Protein AF-A0AAJ7U003-F1 (afdb_monomer_lite)

pLDDT: mean 78.08, std 25.59, range [23.16, 98.44]

Secondary structure (DSSP, 8-state):
-EEGGGTEE----TT--HHHHHHHHHHHHHHHHHHHHHHHHHHHHH-HHHHSSPGGG-SSBTTB-TTHHHHHHHHHHHHHHHHHTS-STT----BGGGTB-----HHHHHHHHHHHHHHHHHHHHHHHHHHHHHHHHTTT----HHHHHHHHHHHHHS----S----HHHHHHHHHHHHHHHHHHTTT-S--HHHHHHHHHHHHHHHS--------TT----------------------TTSSHHHHHHHHTT-PPPP----

Structure (mmCIF, N/CA/C/O backbone):
data_AF-A0AAJ7U003-F1
#
_entry.id   AF-A0AAJ7U003-F1
#
loop_
_atom_site.group_PDB
_atom_site.id
_atom_site.type_symbol
_atom_site.label_atom_id
_atom_site.label_alt_id
_atom_site.label_comp_id
_atom_site.label_asym_id
_atom_site.label_entity_id
_atom_site.label_seq_id
_atom_site.pdbx_PDB_ins_code
_atom_site.Cartn_x
_atom_site.Cartn_y
_atom_site.Cartn_z
_atom_site.occupancy
_atom_site.B_iso_or_equiv
_atom_site.auth_seq_id
_atom_site.auth_comp_id
_atom_site.auth_asym_id
_atom_site.auth_atom_id
_atom_site.pdbx_PDB_model_num
ATOM 1 N N . MET A 1 1 ? -29.142 4.476 26.523 1.00 93.69 1 MET A N 1
ATOM 2 C CA . MET A 1 1 ? -29.934 3.537 25.697 1.00 93.69 1 MET A CA 1
ATOM 3 C C . MET A 1 1 ? -31.398 3.685 26.062 1.00 93.69 1 MET A C 1
ATOM 5 O O . MET A 1 1 ? -31.692 3.842 27.241 1.00 93.69 1 MET A O 1
ATOM 9 N N . VAL A 1 2 ? -32.294 3.674 25.077 1.00 95.75 2 VAL A N 1
ATOM 10 C CA . VAL A 1 2 ? -33.744 3.816 25.289 1.00 95.75 2 VAL A CA 1
ATOM 11 C C . VAL A 1 2 ? -34.404 2.475 24.976 1.00 95.75 2 VAL A C 1
ATOM 13 O O . VAL A 1 2 ? -34.274 1.986 23.857 1.00 95.75 2 VAL A O 1
ATOM 16 N N . PHE A 1 3 ? -35.086 1.881 25.955 1.00 96.38 3 PHE A N 1
ATOM 17 C CA . PHE A 1 3 ? -35.810 0.616 25.816 1.00 96.38 3 PHE A CA 1
ATOM 18 C C . PHE A 1 3 ? -37.309 0.903 25.762 1.00 96.38 3 PHE A C 1
ATOM 20 O O . PHE A 1 3 ? -37.996 0.881 26.782 1.00 96.38 3 PHE A O 1
ATOM 27 N N . TYR A 1 4 ? -37.799 1.198 24.554 1.00 96.06 4 TYR A N 1
ATOM 28 C CA . TYR A 1 4 ? -39.172 1.652 24.307 1.00 96.06 4 TYR A CA 1
ATOM 29 C C . TYR A 1 4 ? -40.236 0.709 24.885 1.00 96.06 4 TYR A C 1
ATOM 31 O O . TYR A 1 4 ? -41.107 1.162 25.620 1.00 96.06 4 TYR A O 1
ATOM 39 N N . GLU A 1 5 ? -40.121 -0.597 24.630 1.00 96.25 5 GLU A N 1
ATOM 40 C CA . GLU A 1 5 ? -41.083 -1.608 25.106 1.00 96.25 5 GLU A CA 1
ATOM 41 C C . GLU A 1 5 ? -41.188 -1.673 26.635 1.00 96.25 5 GLU A C 1
ATOM 43 O O . GLU A 1 5 ? -42.219 -2.063 27.175 1.00 96.25 5 GLU A O 1
ATOM 48 N N . ARG A 1 6 ? -40.123 -1.274 27.338 1.00 95.62 6 ARG A N 1
ATOM 49 C CA . ARG A 1 6 ? -40.053 -1.260 28.803 1.00 95.62 6 ARG A CA 1
ATOM 50 C C . ARG A 1 6 ? -40.357 0.114 29.400 1.00 95.62 6 ARG A C 1
ATOM 52 O O . ARG A 1 6 ? -40.486 0.221 30.611 1.00 95.62 6 ARG A O 1
ATOM 59 N N . GLY A 1 7 ? -40.446 1.165 28.581 1.00 96.19 7 GLY A N 1
ATOM 60 C CA . GLY A 1 7 ? -40.585 2.543 29.058 1.00 96.19 7 GLY A CA 1
ATOM 61 C C . GLY A 1 7 ? -39.382 3.041 29.873 1.00 96.19 7 GLY A C 1
ATOM 62 O O . GLY A 1 7 ? -39.537 3.925 30.710 1.00 96.19 7 GLY A O 1
ATOM 63 N N . GLU A 1 8 ? -38.188 2.479 29.657 1.00 97.00 8 GLU A N 1
ATOM 64 C CA . GLU A 1 8 ? -36.997 2.737 30.477 1.00 97.00 8 GLU A CA 1
ATOM 65 C C . GLU A 1 8 ? -35.847 3.361 29.669 1.00 97.00 8 GLU A C 1
ATOM 67 O O . GLU A 1 8 ? -35.643 3.070 28.485 1.00 97.00 8 GLU A O 1
ATOM 72 N N . THR A 1 9 ? -35.017 4.163 30.341 1.00 96.25 9 THR A N 1
ATOM 73 C CA . THR A 1 9 ? -33.729 4.638 29.818 1.00 96.25 9 THR A CA 1
ATOM 74 C C . THR A 1 9 ? -32.586 4.143 30.694 1.00 96.25 9 THR A C 1
ATOM 76 O O . THR A 1 9 ? -32.570 4.409 31.893 1.00 96.25 9 THR A O 1
ATOM 79 N N . ILE A 1 10 ? -31.605 3.468 30.094 1.00 96.31 10 ILE A N 1
ATOM 80 C CA . ILE A 1 10 ? -30.440 2.915 30.798 1.00 96.31 10 ILE A CA 1
ATOM 81 C C . ILE A 1 10 ? -29.171 3.629 30.328 1.00 96.31 10 ILE A C 1
ATOM 83 O O . ILE A 1 10 ? -28.894 3.684 29.123 1.00 96.31 10 ILE A O 1
ATOM 87 N N . SER A 1 11 ? -28.390 4.159 31.272 1.00 95.19 11 SER A N 1
ATOM 88 C CA . SER A 1 11 ? -27.034 4.652 31.006 1.00 95.19 11 SER A CA 1
ATOM 89 C C . SER A 1 11 ? -26.087 3.467 30.802 1.00 95.19 11 SER A C 1
ATOM 91 O O . SER A 1 11 ? -26.108 2.521 31.584 1.00 95.19 11 SER A O 1
ATOM 93 N N . GLY A 1 12 ? -25.286 3.482 29.739 1.00 94.31 12 GLY A N 1
ATOM 94 C CA . GLY A 1 12 ? -24.377 2.385 29.398 1.00 94.31 12 GLY A CA 1
ATOM 95 C C . GLY A 1 12 ? -23.177 2.871 28.594 1.00 94.31 12 GLY A C 1
ATOM 96 O O . GLY A 1 12 ? -23.151 4.021 28.170 1.00 94.31 12 GLY A O 1
ATOM 97 N N . GLY A 1 13 ? -22.203 1.986 28.371 1.00 93.06 13 GLY A N 1
ATOM 98 C CA . GLY A 1 13 ? -20.889 2.313 27.799 1.00 93.06 13 GLY A CA 1
ATOM 99 C C . GLY A 1 13 ? -20.683 1.941 26.327 1.00 93.06 13 GLY A C 1
ATOM 100 O O . GLY A 1 13 ? -19.544 1.843 25.885 1.00 93.06 13 GLY A O 1
ATOM 101 N N . ASN A 1 14 ? -21.746 1.713 25.544 1.00 92.69 14 ASN A N 1
ATOM 102 C CA . ASN A 1 14 ? -21.629 1.233 24.150 1.00 92.69 14 ASN A CA 1
ATOM 103 C C . ASN A 1 14 ? -20.905 2.210 23.201 1.00 92.69 14 ASN A C 1
ATOM 105 O O . ASN A 1 14 ? -20.596 1.853 22.069 1.00 92.69 14 ASN A O 1
ATOM 109 N N . PHE A 1 15 ? -20.644 3.442 23.642 1.00 92.00 15 PHE A N 1
ATOM 110 C CA . PHE A 1 15 ? -19.816 4.407 22.919 1.00 92.00 15 PHE A CA 1
ATOM 111 C C . PHE A 1 15 ? -18.314 4.067 22.962 1.00 92.00 15 PHE A C 1
ATOM 113 O O . PHE A 1 15 ? -17.543 4.651 22.195 1.00 92.00 15 PHE A O 1
ATOM 120 N N . GLN A 1 16 ? -17.886 3.135 23.825 1.00 92.06 16 GLN A N 1
ATOM 121 C CA . GLN A 1 16 ? -16.496 2.699 23.910 1.00 92.06 16 GLN A CA 1
ATOM 122 C C . GLN A 1 16 ? -16.091 1.949 22.636 1.00 92.06 16 GLN A C 1
ATOM 124 O O . GLN A 1 16 ? -16.661 0.920 22.276 1.00 92.06 16 GLN A O 1
ATOM 129 N N . ARG A 1 17 ? -15.058 2.453 21.957 1.00 92.62 17 ARG A N 1
ATOM 130 C CA . ARG A 1 17 ? -14.580 1.948 20.657 1.00 92.62 17 ARG A CA 1
ATOM 131 C C . ARG A 1 17 ? -13.311 1.101 20.765 1.00 92.62 17 ARG A C 1
ATOM 133 O O . ARG A 1 17 ? -12.498 1.078 19.848 1.00 92.62 17 ARG A O 1
ATOM 140 N N . GLU A 1 18 ? -13.181 0.360 21.860 1.00 95.06 18 GLU A N 1
ATOM 141 C CA . GLU A 1 18 ? -12.007 -0.469 22.156 1.00 95.06 18 GLU A CA 1
ATOM 142 C C . GLU A 1 18 ? -11.755 -1.548 21.095 1.00 95.06 18 GLU A C 1
ATOM 144 O O . GLU A 1 18 ? -10.643 -1.685 20.588 1.00 95.06 18 GLU A O 1
ATOM 149 N N . TYR A 1 19 ? -12.801 -2.292 20.714 1.00 95.50 19 TYR A N 1
ATOM 150 C CA . TYR A 1 19 ? -12.674 -3.353 19.713 1.00 95.50 19 TYR A CA 1
ATOM 151 C C . TYR A 1 19 ? -12.295 -2.804 18.330 1.00 95.50 19 TYR A C 1
ATOM 153 O O . TYR A 1 19 ? -11.302 -3.279 17.777 1.00 95.50 19 TYR A O 1
ATOM 161 N N . PRO A 1 20 ? -12.992 -1.783 17.776 1.00 95.12 20 PRO A N 1
ATOM 162 C CA . PRO A 1 20 ? -12.554 -1.153 16.534 1.00 95.12 20 PRO A CA 1
ATOM 163 C C . PRO A 1 20 ? -11.118 -0.628 16.592 1.00 95.12 20 PRO A C 1
ATOM 165 O O . PRO A 1 20 ? -10.378 -0.828 15.636 1.00 95.12 20 PRO A O 1
ATOM 168 N N . ALA A 1 21 ? -10.709 0.007 17.699 1.00 97.00 21 ALA A N 1
ATOM 169 C CA . ALA A 1 21 ? -9.362 0.557 17.841 1.00 97.00 21 ALA A CA 1
ATOM 170 C C . ALA A 1 21 ? -8.287 -0.522 17.665 1.00 97.00 21 ALA A C 1
ATOM 172 O O . ALA A 1 21 ? -7.398 -0.380 16.827 1.00 97.00 21 ALA A O 1
ATOM 173 N N . LYS A 1 22 ? -8.427 -1.641 18.385 1.00 97.44 22 LYS A N 1
ATOM 174 C CA . LYS A 1 22 ? -7.488 -2.768 18.308 1.00 97.44 22 LYS A CA 1
ATOM 175 C C . LYS A 1 22 ? -7.459 -3.388 16.918 1.00 97.44 22 LYS A C 1
ATOM 177 O O . LYS A 1 22 ? -6.383 -3.622 16.379 1.00 97.44 22 LYS A O 1
ATOM 182 N N . VAL A 1 23 ? -8.626 -3.625 16.317 1.00 97.69 23 VAL A N 1
ATOM 183 C CA . VAL A 1 23 ? -8.713 -4.201 14.964 1.00 97.69 23 VAL A CA 1
ATOM 184 C C . VAL A 1 23 ? -8.038 -3.296 13.931 1.00 97.69 23 VAL A C 1
ATOM 186 O O . VAL A 1 23 ? -7.341 -3.798 13.056 1.00 97.69 23 VAL A O 1
ATOM 189 N N . LEU A 1 24 ? -8.198 -1.976 14.039 1.00 97.50 24 LEU A N 1
ATOM 190 C CA . LEU A 1 24 ? -7.578 -1.017 13.122 1.00 97.50 24 LEU A CA 1
ATOM 191 C C . LEU A 1 24 ? -6.059 -0.929 13.298 1.00 97.50 24 LEU A C 1
ATOM 193 O O . LEU A 1 24 ? -5.346 -0.830 12.302 1.00 97.50 24 LEU A O 1
ATOM 197 N N . ASP A 1 25 ? -5.553 -1.020 14.529 1.00 97.94 25 ASP A N 1
ATOM 198 C CA . ASP A 1 25 ? -4.109 -1.107 14.767 1.00 97.94 25 ASP A CA 1
ATOM 199 C C . ASP A 1 25 ? -3.526 -2.415 14.194 1.00 97.94 25 ASP A C 1
ATOM 201 O O . ASP A 1 25 ? -2.511 -2.380 13.499 1.00 97.94 25 ASP A O 1
ATOM 205 N N . TYR A 1 26 ? -4.204 -3.557 14.373 1.00 97.56 26 TYR A N 1
ATOM 206 C CA . TYR A 1 26 ? -3.807 -4.820 13.731 1.00 97.56 26 TYR A CA 1
ATOM 207 C C . TYR A 1 26 ? -3.873 -4.759 12.201 1.00 97.56 26 TYR A C 1
ATOM 209 O O . TYR A 1 26 ? -2.996 -5.301 11.530 1.00 97.56 26 TYR A O 1
ATOM 217 N N . LEU A 1 27 ? -4.885 -4.090 11.640 1.00 96.06 27 LEU A N 1
ATOM 218 C CA . LEU A 1 27 ? -4.999 -3.881 10.199 1.00 96.06 27 LEU A CA 1
ATOM 219 C C . LEU A 1 27 ? -3.811 -3.073 9.667 1.00 96.06 27 LEU A C 1
ATOM 221 O O . LEU A 1 27 ? -3.229 -3.461 8.660 1.00 96.06 27 LEU A O 1
ATOM 225 N N . ALA A 1 28 ? -3.432 -1.986 10.345 1.00 97.56 28 ALA A N 1
ATOM 226 C CA . ALA A 1 28 ? -2.280 -1.174 9.957 1.00 97.56 28 ALA A CA 1
ATOM 227 C C . ALA A 1 28 ? -0.989 -2.010 9.933 1.00 97.56 28 ALA A C 1
ATOM 229 O O . ALA A 1 28 ? -0.266 -1.981 8.939 1.00 97.56 28 ALA A O 1
ATOM 230 N N . ILE A 1 29 ? -0.757 -2.813 10.979 1.00 97.62 29 ILE A N 1
ATOM 231 C CA . ILE A 1 29 ? 0.392 -3.728 11.067 1.00 97.62 29 ILE A CA 1
ATOM 232 C C . ILE A 1 29 ? 0.377 -4.739 9.913 1.00 97.62 29 ILE A C 1
ATOM 234 O O . ILE A 1 29 ? 1.379 -4.905 9.226 1.00 97.62 29 ILE A O 1
ATOM 238 N N . GLY A 1 30 ? -0.760 -5.398 9.667 1.00 96.50 30 GLY A N 1
ATOM 239 C CA . GLY A 1 30 ? -0.860 -6.428 8.632 1.00 96.50 30 GLY A CA 1
ATOM 240 C C . GLY A 1 30 ? -0.721 -5.883 7.209 1.00 96.50 30 GLY A C 1
ATOM 241 O O . GLY A 1 30 ? -0.067 -6.496 6.370 1.00 96.50 30 GLY A O 1
ATOM 242 N N . VAL A 1 31 ? -1.314 -4.722 6.922 1.00 94.62 31 VAL A N 1
ATOM 243 C CA . VAL A 1 31 ? -1.270 -4.109 5.585 1.00 94.62 31 VAL A CA 1
ATOM 244 C C . VAL A 1 31 ? 0.107 -3.509 5.291 1.00 94.62 31 VAL A C 1
ATOM 246 O O . VAL A 1 31 ? 0.554 -3.568 4.146 1.00 94.62 31 VAL A O 1
ATOM 249 N N . HIS A 1 32 ? 0.812 -2.987 6.301 1.00 97.38 32 HIS A N 1
ATOM 250 C CA . HIS A 1 32 ? 2.175 -2.471 6.148 1.00 97.38 32 HIS A CA 1
ATOM 251 C C . HIS A 1 32 ? 3.133 -3.489 5.513 1.00 97.38 32 HIS A C 1
ATOM 253 O O . HIS A 1 32 ? 3.927 -3.111 4.647 1.00 97.38 32 HIS A O 1
ATOM 259 N N . GLU A 1 33 ? 3.016 -4.768 5.875 1.00 97.19 33 GLU A N 1
ATOM 260 C CA . GLU A 1 33 ? 3.870 -5.837 5.346 1.00 97.19 33 GLU A CA 1
ATOM 261 C C . GLU A 1 33 ? 3.776 -5.970 3.820 1.00 97.19 33 GLU A C 1
ATOM 263 O O . GLU A 1 33 ? 4.774 -6.281 3.170 1.00 97.19 33 GLU A O 1
ATOM 268 N N . LEU A 1 34 ? 2.619 -5.654 3.220 1.00 95.62 34 LEU A N 1
ATOM 269 C CA . LEU A 1 34 ? 2.456 -5.645 1.762 1.00 95.62 34 LEU A CA 1
ATOM 270 C C . LEU A 1 34 ? 3.357 -4.600 1.101 1.00 95.62 34 LEU A C 1
ATOM 272 O O . LEU A 1 34 ? 3.993 -4.886 0.087 1.00 95.62 34 LEU A O 1
ATOM 276 N N . ALA A 1 35 ? 3.445 -3.404 1.688 1.00 96.50 35 ALA A N 1
ATOM 277 C CA . ALA A 1 35 ? 4.340 -2.361 1.201 1.00 96.50 35 ALA A CA 1
ATOM 278 C C . ALA A 1 35 ? 5.807 -2.710 1.470 1.00 96.50 35 ALA A C 1
ATOM 280 O O . ALA A 1 35 ? 6.653 -2.471 0.613 1.00 96.50 35 ALA A O 1
ATOM 281 N N . ALA A 1 36 ? 6.112 -3.311 2.625 1.00 96.19 36 ALA A N 1
ATOM 282 C CA . ALA A 1 36 ? 7.471 -3.721 2.963 1.00 96.19 36 ALA A CA 1
ATOM 283 C C . ALA A 1 36 ? 8.024 -4.742 1.955 1.00 96.19 36 ALA A C 1
ATOM 285 O O . ALA A 1 36 ? 9.118 -4.550 1.424 1.00 96.19 36 ALA A O 1
ATOM 286 N N . ILE A 1 37 ? 7.259 -5.790 1.626 1.00 97.31 37 ILE A N 1
ATOM 287 C CA . ILE A 1 37 ? 7.697 -6.778 0.631 1.00 97.31 37 ILE A CA 1
ATOM 288 C C . ILE A 1 37 ? 7.697 -6.212 -0.796 1.00 97.31 37 ILE A C 1
ATOM 290 O O . ILE A 1 37 ? 8.592 -6.531 -1.578 1.00 97.31 37 ILE A O 1
ATOM 294 N N . SER A 1 38 ? 6.729 -5.355 -1.133 1.00 97.00 38 SER A N 1
ATOM 295 C CA . SER A 1 38 ? 6.659 -4.668 -2.429 1.00 97.00 38 SER A CA 1
ATOM 296 C C . SER A 1 38 ? 7.903 -3.822 -2.680 1.00 97.00 38 SER A C 1
ATOM 298 O O . SER A 1 38 ? 8.554 -3.948 -3.716 1.00 97.00 38 SER A O 1
ATOM 300 N N . GLU A 1 39 ? 8.323 -3.047 -1.686 1.00 98.06 39 GLU A N 1
ATOM 301 C CA . GLU A 1 39 ? 9.512 -2.212 -1.793 1.00 98.06 39 GLU A CA 1
ATOM 302 C C . GLU A 1 39 ? 10.799 -3.035 -1.937 1.00 98.06 39 GLU A C 1
ATOM 304 O O . GLU A 1 39 ? 11.667 -2.665 -2.728 1.00 98.06 39 GLU A O 1
ATOM 309 N N . ARG A 1 40 ? 10.902 -4.203 -1.289 1.00 97.94 40 ARG A N 1
ATOM 310 C CA . ARG A 1 40 ? 12.018 -5.134 -1.531 1.00 97.94 40 ARG A CA 1
ATOM 311 C C . ARG A 1 40 ? 12.037 -5.672 -2.966 1.00 97.94 40 ARG A C 1
ATOM 313 O O . ARG A 1 40 ? 13.116 -5.876 -3.517 1.00 97.94 40 ARG A O 1
ATOM 320 N N . ARG A 1 41 ? 10.877 -5.874 -3.603 1.00 97.88 41 ARG A N 1
ATOM 321 C CA . ARG A 1 41 ? 10.810 -6.259 -5.026 1.00 97.88 41 ARG A CA 1
ATOM 322 C C . ARG A 1 41 ? 11.206 -5.107 -5.951 1.00 97.88 41 ARG A C 1
ATOM 324 O O . ARG A 1 41 ? 11.905 -5.353 -6.931 1.00 97.88 41 ARG A O 1
ATOM 331 N N . ILE A 1 42 ? 10.847 -3.866 -5.610 1.00 97.50 42 ILE A N 1
ATOM 332 C CA . ILE A 1 42 ? 11.325 -2.668 -6.324 1.00 97.50 42 ILE A CA 1
ATOM 333 C C . ILE A 1 42 ? 12.853 -2.575 -6.245 1.00 97.50 42 ILE A C 1
ATOM 335 O O . ILE A 1 42 ? 13.501 -2.398 -7.275 1.00 97.50 42 ILE A O 1
ATOM 339 N N . GLU A 1 43 ? 13.435 -2.737 -5.051 1.00 96.88 43 GLU A N 1
ATOM 340 C CA . GLU A 1 43 ? 14.894 -2.733 -4.867 1.00 96.88 43 GLU A CA 1
ATOM 341 C C . GLU A 1 43 ? 15.557 -3.792 -5.746 1.00 96.88 43 GLU A C 1
ATOM 343 O O . GLU A 1 43 ? 16.474 -3.469 -6.502 1.00 96.88 43 GLU A O 1
ATOM 348 N N . ARG A 1 44 ? 15.027 -5.021 -5.724 1.00 95.94 44 ARG A N 1
ATOM 349 C CA . ARG A 1 44 ? 15.552 -6.116 -6.536 1.00 95.94 44 ARG A CA 1
ATOM 350 C C . ARG A 1 44 ? 15.547 -5.775 -8.023 1.00 95.94 44 ARG A C 1
ATOM 352 O O . ARG A 1 44 ? 16.535 -6.060 -8.683 1.00 95.94 44 ARG A O 1
ATOM 359 N N . LEU A 1 45 ? 14.473 -5.172 -8.543 1.00 95.62 45 LEU A N 1
ATOM 360 C CA . LEU A 1 45 ? 14.368 -4.770 -9.952 1.00 95.62 45 LEU A CA 1
ATOM 361 C C . LEU A 1 45 ? 15.365 -3.661 -10.317 1.00 95.62 45 LEU A C 1
ATOM 363 O O . LEU A 1 45 ? 16.021 -3.736 -11.355 1.00 95.62 45 LEU A O 1
ATOM 367 N N . CYS A 1 46 ? 15.494 -2.646 -9.462 1.00 94.50 46 CYS A N 1
ATOM 368 C CA . CYS A 1 46 ? 16.371 -1.497 -9.690 1.00 94.50 46 CYS A CA 1
ATOM 369 C C . CYS A 1 46 ? 17.865 -1.826 -9.544 1.00 94.50 46 CYS A C 1
ATOM 371 O O . CYS A 1 46 ? 18.699 -1.104 -10.097 1.00 94.50 46 CYS A O 1
ATOM 373 N N . ASN A 1 47 ? 18.206 -2.875 -8.793 1.00 94.06 47 ASN A N 1
ATOM 374 C CA . ASN A 1 47 ? 19.580 -3.249 -8.488 1.00 94.06 47 ASN A CA 1
ATOM 375 C C . ASN A 1 47 ? 20.158 -4.196 -9.559 1.00 94.06 47 ASN A C 1
ATOM 377 O O . ASN A 1 47 ? 19.794 -5.375 -9.586 1.00 94.06 47 ASN A O 1
ATOM 381 N N . PRO A 1 48 ? 21.121 -3.744 -10.387 1.00 93.06 48 PRO A N 1
ATOM 382 C CA . PRO A 1 48 ? 21.668 -4.555 -11.478 1.00 93.06 48 PRO A CA 1
ATOM 383 C C . PRO A 1 48 ? 22.393 -5.815 -10.982 1.00 93.06 48 PRO A C 1
ATOM 385 O O . PRO A 1 48 ? 22.477 -6.799 -11.710 1.00 93.06 48 PRO A O 1
ATOM 388 N N . SER A 1 49 ? 22.878 -5.818 -9.733 1.00 93.44 49 SER A N 1
ATOM 389 C CA . SER A 1 49 ? 23.516 -6.994 -9.123 1.00 93.44 49 SER A CA 1
ATOM 390 C C . SER A 1 49 ? 22.522 -8.118 -8.808 1.00 93.44 49 SER A C 1
ATOM 392 O O . SER A 1 49 ? 22.947 -9.235 -8.528 1.00 93.44 49 SER A O 1
ATOM 394 N N . LEU A 1 50 ? 21.215 -7.824 -8.797 1.00 92.44 50 LEU A N 1
ATOM 395 C CA . LEU A 1 50 ? 20.153 -8.762 -8.421 1.00 92.44 50 LEU A CA 1
ATOM 396 C C . LEU A 1 50 ? 19.154 -9.047 -9.552 1.00 92.44 50 LEU A C 1
ATOM 398 O O . LEU A 1 50 ? 18.545 -10.120 -9.545 1.00 92.44 50 LEU A O 1
ATOM 402 N N . SER A 1 51 ? 18.938 -8.095 -10.467 1.00 89.56 51 SER A N 1
ATOM 403 C CA . SER A 1 51 ? 17.934 -8.2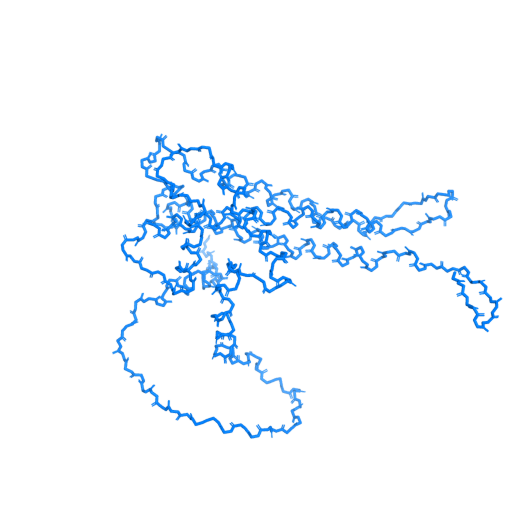07 -11.535 1.00 89.56 51 SER A CA 1
ATOM 404 C C . SER A 1 51 ? 18.470 -8.661 -12.884 1.00 89.56 51 SER A C 1
ATOM 406 O O . SER A 1 51 ? 17.660 -9.061 -13.712 1.00 89.56 51 SER A O 1
ATOM 408 N N . GLU A 1 52 ? 19.780 -8.555 -13.134 1.00 92.00 52 GLU A N 1
ATOM 409 C CA . GLU A 1 52 ? 20.360 -8.675 -14.487 1.00 92.00 52 GLU A CA 1
ATOM 410 C C . GLU A 1 52 ? 19.782 -7.646 -15.491 1.00 92.00 52 GLU A C 1
ATOM 412 O O . GLU A 1 52 ? 19.978 -7.756 -16.701 1.00 92.00 52 GLU A O 1
ATOM 417 N N . LEU A 1 53 ? 19.094 -6.611 -14.992 1.00 94.25 53 LEU A N 1
ATOM 418 C CA . LEU A 1 53 ? 18.528 -5.507 -15.768 1.00 94.25 53 LEU A CA 1
ATOM 419 C C . LEU A 1 53 ? 19.421 -4.258 -15.676 1.00 94.25 53 LEU A C 1
ATOM 421 O O . LEU A 1 53 ? 20.253 -4.147 -14.768 1.00 94.25 53 LEU A O 1
ATOM 425 N N . PRO A 1 54 ? 19.244 -3.271 -16.577 1.00 94.25 54 PRO A N 1
ATOM 426 C CA . PRO A 1 54 ? 19.906 -1.979 -16.445 1.00 94.25 54 PRO A CA 1
ATOM 427 C C . PRO A 1 54 ? 19.611 -1.327 -15.090 1.00 94.25 54 PRO A C 1
ATOM 429 O O . PRO A 1 54 ? 18.479 -1.371 -14.598 1.00 94.25 54 PRO A O 1
ATOM 432 N N . ALA A 1 55 ? 20.625 -0.687 -14.502 1.00 94.62 55 ALA A N 1
ATOM 433 C CA . ALA A 1 55 ? 20.492 -0.010 -13.216 1.00 94.62 55 ALA A CA 1
ATOM 434 C C . ALA A 1 55 ? 19.330 0.996 -13.240 1.00 94.62 55 ALA A C 1
ATOM 436 O O . ALA A 1 55 ? 19.219 1.805 -14.163 1.00 94.62 55 ALA A O 1
ATOM 437 N N . PHE A 1 56 ? 18.463 0.931 -12.226 1.00 96.06 56 PHE A N 1
ATOM 438 C CA . PHE A 1 56 ? 17.266 1.772 -12.103 1.00 96.06 56 PHE A CA 1
ATOM 439 C C . PHE A 1 56 ? 16.307 1.716 -13.304 1.00 96.06 56 PHE A C 1
ATOM 441 O O . PHE A 1 56 ? 15.531 2.651 -13.513 1.00 96.06 56 PHE A O 1
ATOM 448 N N . LEU A 1 57 ? 16.331 0.620 -14.072 1.00 95.31 57 LEU A N 1
ATOM 449 C CA . LEU A 1 57 ? 15.392 0.342 -15.160 1.00 95.31 57 LEU A CA 1
ATOM 450 C C . LEU A 1 57 ? 15.360 1.440 -16.237 1.00 95.31 57 LEU A C 1
ATOM 452 O O . LEU A 1 57 ? 14.293 1.806 -16.736 1.00 95.31 57 LEU A O 1
ATOM 456 N N . VAL A 1 58 ? 16.525 1.972 -16.610 1.00 95.56 58 VAL A N 1
ATOM 457 C CA . VAL A 1 58 ? 16.638 2.984 -17.665 1.00 95.56 58 VAL A CA 1
ATOM 458 C C . VAL A 1 58 ? 17.831 2.725 -18.581 1.00 95.56 58 VAL A C 1
ATOM 460 O O . VAL A 1 58 ? 18.861 2.197 -18.164 1.00 95.56 58 VAL A O 1
ATOM 463 N N . ASN A 1 59 ? 17.684 3.111 -19.849 1.00 92.19 59 ASN A N 1
ATOM 464 C CA . ASN A 1 59 ? 18.792 3.140 -20.799 1.00 92.19 59 ASN A CA 1
ATOM 465 C C . ASN A 1 59 ? 19.698 4.353 -20.541 1.00 92.19 59 ASN A C 1
ATOM 467 O O . ASN A 1 59 ? 19.260 5.365 -19.996 1.00 92.19 59 ASN A O 1
ATOM 471 N N . GLU A 1 60 ? 20.958 4.271 -20.978 1.00 90.44 60 GLU A N 1
ATOM 472 C CA . GLU A 1 60 ? 21.933 5.368 -20.835 1.00 90.44 60 GLU A CA 1
ATOM 473 C C . GLU A 1 60 ? 22.088 5.826 -19.370 1.00 90.44 60 GLU A C 1
ATOM 475 O O . GLU A 1 60 ? 21.991 7.013 -19.033 1.00 90.44 60 GLU A O 1
ATOM 480 N N . GLY A 1 61 ? 22.311 4.852 -18.481 1.00 86.81 61 GLY A N 1
ATOM 481 C CA . GLY A 1 61 ? 22.572 5.102 -17.065 1.00 86.81 61 GLY A CA 1
ATOM 482 C C . GLY A 1 61 ? 23.736 6.080 -16.869 1.00 86.81 61 GLY A C 1
ATOM 483 O O . GLY A 1 61 ? 24.769 5.979 -17.530 1.00 86.81 61 GLY A O 1
ATOM 484 N N . GLY A 1 62 ? 23.546 7.053 -15.977 1.00 86.81 62 GLY A N 1
ATOM 485 C CA . GLY A 1 62 ? 24.482 8.160 -15.744 1.00 86.81 62 GLY A CA 1
ATOM 486 C C . GLY A 1 62 ? 24.080 9.463 -16.441 1.00 86.81 62 GLY A C 1
ATOM 487 O O . GLY A 1 62 ? 24.397 10.534 -15.929 1.00 86.81 62 GLY A O 1
ATOM 488 N N . LEU A 1 63 ? 23.325 9.387 -17.544 1.00 92.00 63 LEU A N 1
ATOM 489 C CA . LEU A 1 63 ? 22.580 10.531 -18.088 1.00 92.00 63 LEU A CA 1
ATOM 490 C C . LEU A 1 63 ? 21.141 10.550 -17.570 1.00 92.00 63 LEU A C 1
ATOM 492 O O . LEU A 1 63 ? 20.614 11.618 -17.267 1.00 92.00 63 LEU A O 1
ATOM 496 N N . ASN A 1 64 ? 20.533 9.368 -17.443 1.00 94.44 64 ASN A N 1
ATOM 497 C CA . ASN A 1 64 ? 19.203 9.187 -16.876 1.00 94.44 64 ASN A CA 1
ATOM 498 C C . ASN A 1 64 ? 19.286 8.509 -15.499 1.00 94.44 64 ASN A C 1
ATOM 500 O O . ASN A 1 64 ? 20.099 7.608 -15.277 1.00 94.44 64 ASN A O 1
ATOM 504 N N . SER A 1 65 ? 18.420 8.949 -14.589 1.00 94.12 65 SER A N 1
ATOM 505 C CA . SER A 1 65 ? 18.251 8.437 -13.226 1.00 94.12 65 SER A CA 1
ATOM 506 C C . SER A 1 65 ? 17.198 7.332 -13.134 1.00 94.12 65 SER A C 1
ATOM 508 O O . SER A 1 65 ? 17.207 6.560 -12.174 1.00 94.12 65 SER A O 1
ATOM 510 N N . GLY A 1 66 ? 16.276 7.250 -14.099 1.00 95.38 66 GLY A N 1
ATOM 511 C CA . GLY A 1 66 ? 15.281 6.182 -14.143 1.00 95.38 66 GLY A CA 1
ATOM 512 C C . GLY A 1 66 ? 14.407 6.139 -12.890 1.00 95.38 66 GLY A C 1
ATOM 513 O O . GLY A 1 66 ? 13.878 7.152 -12.432 1.00 95.38 66 GLY A O 1
ATOM 514 N N . PHE A 1 67 ? 14.285 4.947 -12.311 1.00 96.88 67 PHE A N 1
ATOM 515 C CA . PHE A 1 67 ? 13.474 4.668 -11.126 1.00 96.88 67 PHE A CA 1
ATOM 516 C C . PHE A 1 67 ? 14.185 4.944 -9.793 1.00 96.88 67 PHE A C 1
ATOM 518 O O . PHE A 1 67 ? 13.619 4.657 -8.739 1.00 96.88 67 PHE A O 1
ATOM 525 N N . MET A 1 68 ? 15.388 5.530 -9.797 1.00 96.56 68 MET A N 1
ATOM 526 C CA . MET A 1 68 ? 16.158 5.783 -8.571 1.00 96.56 68 MET A CA 1
ATOM 527 C C . MET A 1 68 ? 15.347 6.565 -7.526 1.00 96.56 68 MET A C 1
ATOM 529 O O . MET A 1 68 ? 15.212 6.133 -6.384 1.00 96.56 68 MET A O 1
ATOM 533 N N . VAL A 1 69 ? 14.749 7.692 -7.923 1.00 96.25 69 VAL A N 1
ATOM 534 C CA . VAL A 1 69 ? 13.973 8.538 -7.000 1.00 96.25 69 VAL A CA 1
ATOM 535 C C . VAL A 1 69 ? 12.636 7.890 -6.635 1.00 96.25 69 VAL A C 1
ATOM 537 O O . VAL A 1 69 ? 12.193 8.019 -5.497 1.00 96.25 69 VAL A O 1
ATOM 540 N N . ALA A 1 70 ? 12.025 7.139 -7.555 1.00 97.00 70 ALA A N 1
ATOM 541 C CA . ALA A 1 70 ? 10.798 6.390 -7.283 1.00 97.00 70 ALA A CA 1
ATOM 542 C C . ALA A 1 70 ? 11.011 5.356 -6.172 1.00 97.00 70 ALA A C 1
ATOM 544 O O . ALA A 1 70 ? 10.192 5.227 -5.263 1.00 97.00 70 ALA A O 1
ATOM 545 N N . HIS A 1 71 ? 12.154 4.664 -6.202 1.00 97.44 71 HIS A N 1
ATOM 546 C CA . HIS A 1 71 ? 12.541 3.741 -5.143 1.00 97.44 71 HIS A CA 1
ATOM 547 C C . HIS A 1 71 ? 12.767 4.468 -3.811 1.00 97.44 71 HIS A C 1
ATOM 549 O O . HIS A 1 71 ? 12.253 4.017 -2.789 1.00 97.44 71 HIS A O 1
ATOM 555 N N . CYS A 1 72 ? 13.428 5.633 -3.809 1.00 97.69 72 CYS A N 1
ATOM 556 C CA . CYS A 1 72 ? 13.553 6.454 -2.598 1.00 97.69 72 CYS A CA 1
ATOM 557 C C . CYS A 1 72 ? 12.186 6.858 -2.020 1.00 97.69 72 CYS A C 1
ATOM 559 O O . CYS A 1 72 ? 11.997 6.808 -0.804 1.00 97.69 72 CYS A O 1
ATOM 561 N N . THR A 1 73 ? 11.223 7.224 -2.872 1.00 97.94 73 THR A N 1
ATOM 562 C CA . THR A 1 73 ? 9.849 7.523 -2.450 1.00 97.94 73 THR A CA 1
ATOM 563 C C . THR A 1 73 ? 9.196 6.302 -1.807 1.00 97.94 73 THR A C 1
ATOM 565 O O . THR A 1 73 ? 8.698 6.408 -0.688 1.00 97.94 73 THR A O 1
ATOM 568 N N . ALA A 1 74 ? 9.260 5.132 -2.450 1.00 98.06 74 ALA A N 1
ATOM 569 C CA . ALA A 1 74 ? 8.712 3.897 -1.892 1.00 98.06 74 ALA A CA 1
ATOM 570 C C . ALA A 1 74 ? 9.341 3.548 -0.529 1.00 98.06 74 ALA A C 1
ATOM 572 O O . ALA A 1 74 ? 8.627 3.265 0.434 1.00 98.06 74 ALA A O 1
ATOM 573 N N . ALA A 1 75 ? 10.668 3.651 -0.410 1.00 98.19 75 ALA A N 1
ATOM 574 C CA . ALA A 1 75 ? 11.393 3.394 0.832 1.00 98.19 75 ALA A CA 1
ATOM 575 C C . ALA A 1 75 ? 11.006 4.377 1.952 1.00 98.19 75 ALA A C 1
ATOM 577 O O . ALA A 1 75 ? 10.841 3.967 3.104 1.00 98.19 75 ALA A O 1
ATOM 578 N N . SER A 1 76 ? 10.811 5.657 1.620 1.00 98.44 76 SER A N 1
ATOM 579 C CA . SER A 1 76 ? 10.343 6.681 2.562 1.00 98.44 76 SER A CA 1
ATOM 580 C C . SER A 1 76 ? 8.956 6.347 3.118 1.00 98.44 76 SER A C 1
ATOM 582 O O . SER A 1 76 ? 8.772 6.341 4.335 1.00 98.44 76 SER A O 1
ATOM 584 N N . LEU A 1 77 ? 8.001 6.001 2.248 1.00 98.31 77 LEU A N 1
ATOM 585 C CA . LEU A 1 77 ? 6.629 5.641 2.628 1.00 98.31 77 LEU A CA 1
ATOM 586 C C . LEU A 1 77 ? 6.584 4.388 3.516 1.00 98.31 77 LEU A C 1
ATOM 588 O O . LEU A 1 77 ? 5.912 4.363 4.549 1.00 98.31 77 LEU A O 1
ATOM 592 N N . VAL A 1 78 ? 7.351 3.353 3.156 1.00 98.25 78 VAL A N 1
ATOM 593 C CA . VAL A 1 78 ? 7.488 2.139 3.975 1.00 98.25 78 VAL A CA 1
ATOM 594 C C . VAL A 1 78 ? 8.114 2.466 5.328 1.00 98.25 78 VAL A C 1
ATOM 596 O O . VAL A 1 78 ? 7.675 1.939 6.348 1.00 98.25 78 VAL A O 1
ATOM 599 N N . SER A 1 79 ? 9.119 3.342 5.372 1.00 98.31 79 SER A N 1
ATOM 600 C CA . SER A 1 79 ? 9.750 3.738 6.631 1.00 98.31 79 SER A CA 1
ATOM 601 C C . SER A 1 79 ? 8.799 4.521 7.536 1.00 98.31 79 SER A C 1
ATOM 603 O O . SER A 1 79 ? 8.771 4.269 8.739 1.00 98.31 79 SER A O 1
ATOM 605 N N . GLU A 1 80 ? 7.996 5.431 6.985 1.00 98.38 80 GLU A N 1
ATOM 606 C CA . GLU A 1 80 ? 6.988 6.176 7.746 1.00 98.38 80 GLU A CA 1
ATOM 607 C C . GLU A 1 80 ? 5.925 5.241 8.342 1.00 98.38 80 GLU A C 1
ATOM 609 O O . GLU A 1 80 ? 5.550 5.377 9.512 1.00 98.38 80 GLU A O 1
ATOM 614 N N . ASN A 1 81 ? 5.512 4.219 7.585 1.00 98.25 81 ASN A N 1
ATOM 615 C CA . ASN A 1 81 ? 4.562 3.216 8.061 1.00 98.25 81 ASN A CA 1
ATOM 616 C C . ASN A 1 81 ? 5.039 2.487 9.324 1.00 98.25 81 ASN A C 1
ATOM 618 O O . ASN A 1 81 ? 4.208 2.171 10.174 1.00 98.25 81 ASN A O 1
ATOM 622 N N . LYS A 1 82 ? 6.351 2.284 9.511 1.00 97.06 82 LYS A N 1
ATOM 623 C CA . LYS A 1 82 ? 6.896 1.641 10.723 1.00 97.06 82 LYS A CA 1
ATOM 624 C C . LYS A 1 82 ? 6.524 2.408 11.992 1.00 97.06 82 LYS A C 1
ATOM 626 O O . LYS A 1 82 ? 6.175 1.798 12.998 1.00 97.06 82 LYS A O 1
ATOM 631 N N . CYS A 1 83 ? 6.544 3.740 11.935 1.00 97.44 83 CYS A N 1
ATOM 632 C CA . CYS A 1 83 ? 6.107 4.587 13.044 1.00 97.44 83 CYS A CA 1
ATOM 633 C C . CYS A 1 83 ? 4.579 4.558 13.206 1.00 97.44 83 CYS A C 1
ATOM 635 O O . CYS A 1 83 ? 4.076 4.457 14.323 1.00 97.44 83 CYS A O 1
ATOM 637 N N . LEU A 1 84 ? 3.829 4.605 12.099 1.00 97.44 84 LEU A N 1
ATOM 638 C CA . LEU A 1 84 ? 2.358 4.593 12.117 1.00 97.44 84 LEU A CA 1
ATOM 639 C C . LEU A 1 84 ? 1.760 3.270 12.627 1.00 97.44 84 LEU A C 1
ATOM 641 O O . LEU A 1 84 ? 0.646 3.262 13.163 1.00 97.44 84 LEU A O 1
ATOM 645 N N . CYS A 1 85 ? 2.502 2.169 12.500 1.00 97.50 85 CYS A N 1
ATOM 646 C CA . CYS A 1 85 ? 2.123 0.852 13.010 1.00 97.50 85 CYS A CA 1
ATOM 647 C C . CYS A 1 85 ? 2.225 0.729 14.537 1.00 97.50 85 CYS A C 1
ATOM 649 O O . CYS A 1 85 ? 1.745 -0.259 15.088 1.00 97.50 85 CYS A O 1
ATOM 651 N N . HIS A 1 86 ? 2.800 1.710 15.245 1.00 97.56 86 HIS A N 1
ATOM 652 C CA . HIS A 1 86 ? 2.755 1.710 16.705 1.00 97.56 86 HIS A CA 1
ATOM 653 C C . HIS A 1 86 ? 1.294 1.812 17.177 1.00 97.56 86 HIS A C 1
ATOM 655 O O . HIS A 1 86 ? 0.600 2.751 16.766 1.00 97.56 86 HIS A O 1
ATOM 661 N N . PRO A 1 87 ? 0.788 0.869 17.993 1.00 96.88 87 PRO A N 1
ATOM 662 C CA . PRO A 1 87 ? -0.628 0.813 18.325 1.00 96.88 87 PRO A CA 1
ATOM 663 C C . PRO A 1 87 ? -1.032 2.045 19.133 1.00 96.88 87 PRO A C 1
ATOM 665 O O . PRO A 1 87 ? -0.362 2.423 20.086 1.00 96.88 87 PRO A O 1
ATOM 668 N N . SER A 1 88 ? -2.136 2.680 18.751 1.00 95.62 88 SER A N 1
ATOM 669 C CA . SER A 1 88 ? -2.718 3.777 19.537 1.00 95.62 88 SER A CA 1
ATOM 670 C C . SER A 1 88 ? -3.691 3.283 20.595 1.00 95.62 88 SER A C 1
ATOM 672 O O . SER A 1 88 ? -3.894 3.963 21.592 1.00 95.62 88 SER A O 1
ATOM 674 N N . SER A 1 89 ? -4.266 2.093 20.411 1.00 96.38 89 SER A N 1
ATOM 675 C CA . SER A 1 89 ? -5.235 1.496 21.330 1.00 96.38 89 SER A CA 1
ATOM 676 C C . SER A 1 89 ? -4.646 1.081 22.681 1.00 96.38 89 SER A C 1
ATOM 678 O O . SER A 1 89 ? -5.364 0.531 23.507 1.00 96.38 89 SER A O 1
ATOM 680 N N . VAL A 1 90 ? -3.332 1.219 22.877 1.00 96.31 90 VAL A N 1
ATOM 681 C CA . VAL A 1 90 ? -2.656 0.930 24.154 1.00 96.31 90 VAL A CA 1
ATOM 682 C C . VAL A 1 90 ? -2.532 2.169 25.040 1.00 96.31 90 VAL A C 1
ATOM 684 O O . VAL A 1 90 ? -2.103 2.045 26.183 1.00 96.31 90 VAL A O 1
ATOM 687 N N . ASP A 1 91 ? -2.881 3.346 24.515 1.00 94.69 91 ASP A N 1
ATOM 688 C CA . ASP A 1 91 ? -2.845 4.612 25.240 1.00 94.69 91 ASP A CA 1
ATOM 689 C C . ASP A 1 91 ? -4.243 5.014 25.728 1.00 94.69 91 ASP A C 1
ATOM 691 O O . ASP A 1 91 ? -5.249 4.756 25.065 1.00 94.69 91 ASP A O 1
ATOM 695 N N . SER A 1 92 ? -4.292 5.665 26.888 1.00 95.06 92 SER A N 1
ATOM 696 C CA . SER A 1 92 ? -5.506 6.221 27.479 1.00 95.06 92 SER A CA 1
ATOM 697 C C . SER A 1 92 ? -5.152 7.331 28.465 1.00 95.06 92 SER A C 1
ATOM 699 O O . SER A 1 92 ? -4.298 7.159 29.335 1.00 95.06 92 SER A O 1
ATOM 701 N N . LEU A 1 93 ? -5.868 8.454 28.381 1.00 93.81 93 LEU A N 1
ATOM 702 C CA . LEU A 1 93 ? -5.728 9.583 29.297 1.00 93.81 93 LEU A CA 1
ATOM 703 C C . LEU A 1 93 ? -7.089 9.977 29.863 1.00 93.81 93 LEU A C 1
ATOM 705 O O . LEU A 1 93 ? -8.071 10.093 29.132 1.00 93.81 93 LEU A O 1
ATOM 709 N N . SER A 1 94 ? -7.115 10.221 31.172 1.00 93.81 94 SER A N 1
ATOM 710 C CA . SER A 1 94 ? -8.314 10.641 31.890 1.00 93.81 94 SER A CA 1
ATOM 711 C C . SER A 1 94 ? -8.765 12.033 31.445 1.00 93.81 94 SER A C 1
ATOM 713 O O . SER A 1 94 ? -7.998 12.997 31.500 1.00 93.81 94 SER A O 1
ATOM 715 N N . THR A 1 95 ? -10.039 12.163 31.093 1.00 94.62 95 THR A N 1
ATOM 716 C CA . THR A 1 95 ? -10.675 13.427 30.707 1.00 94.62 95 THR A CA 1
ATOM 717 C C . THR A 1 95 ? -11.922 13.701 31.554 1.00 94.62 95 THR A C 1
ATOM 719 O O . THR A 1 95 ? -12.300 12.902 32.415 1.00 94.62 95 THR A O 1
ATOM 722 N N . SER A 1 96 ? -12.523 14.885 31.391 1.00 93.69 96 SER A N 1
ATOM 723 C CA . SER A 1 96 ? -13.759 15.270 32.095 1.00 93.69 96 SER A CA 1
ATOM 724 C C . SER A 1 96 ? -13.667 15.108 33.624 1.00 93.69 96 SER A C 1
ATOM 726 O O . SER A 1 96 ? -14.528 14.495 34.251 1.00 93.69 96 SER A O 1
ATOM 728 N N . ALA A 1 97 ? -12.586 15.624 34.225 1.00 93.62 97 ALA A N 1
ATOM 729 C CA . ALA A 1 97 ? -12.304 15.515 35.663 1.00 93.62 97 ALA A CA 1
ATOM 730 C C . ALA A 1 97 ? -12.334 14.064 36.200 1.00 93.62 97 ALA A C 1
ATOM 732 O O . ALA A 1 97 ? -12.882 13.812 37.269 1.00 93.62 97 ALA A O 1
ATOM 733 N N . ALA A 1 98 ? -11.738 13.128 35.449 1.00 91.56 98 ALA A N 1
ATOM 734 C CA . ALA A 1 98 ? -11.697 11.689 35.740 1.00 91.56 98 ALA A CA 1
ATOM 735 C C . ALA A 1 98 ? -13.046 10.960 35.656 1.00 91.56 98 ALA A C 1
ATOM 737 O O . ALA A 1 98 ? -13.177 9.841 36.141 1.00 91.56 98 ALA A O 1
ATOM 738 N N . THR A 1 99 ? -14.034 11.566 34.991 1.00 91.62 99 THR A N 1
ATOM 739 C CA . THR A 1 99 ? -15.279 10.870 34.626 1.00 91.62 99 THR A CA 1
ATOM 740 C C . THR A 1 99 ? -15.057 9.917 33.449 1.00 91.62 99 THR A C 1
ATOM 742 O O . THR A 1 99 ? -15.643 8.842 33.401 1.00 91.62 99 THR A O 1
ATOM 745 N N . GLU A 1 100 ? -14.211 10.312 32.495 1.00 94.31 100 GLU A N 1
ATOM 746 C CA . GLU A 1 100 ? -13.817 9.506 31.337 1.00 94.31 100 GLU A CA 1
ATOM 747 C C . GLU A 1 100 ? -12.362 9.074 31.532 1.00 94.31 100 GLU A C 1
ATOM 749 O O . GLU A 1 100 ? -11.436 9.680 30.994 1.00 94.31 100 GLU A O 1
ATOM 754 N N . ASP A 1 101 ? -12.160 8.078 32.389 1.00 94.38 101 ASP A N 1
ATOM 755 C CA . ASP A 1 101 ? -10.850 7.628 32.865 1.00 94.38 101 ASP A CA 1
ATOM 756 C C . ASP A 1 101 ? -10.168 6.601 31.942 1.00 94.38 101 ASP A C 1
ATOM 758 O O . ASP A 1 101 ? -8.940 6.493 31.951 1.00 94.38 101 ASP A O 1
ATOM 762 N N . HIS A 1 102 ? -10.939 5.900 31.102 1.00 95.62 102 HIS A N 1
ATOM 763 C CA . HIS A 1 102 ? -10.432 4.929 30.132 1.00 95.62 102 HIS A CA 1
ATOM 764 C C . HIS A 1 102 ? -10.997 5.139 28.716 1.00 95.62 102 HIS A C 1
ATOM 766 O O . HIS A 1 102 ? -12.186 4.939 28.462 1.00 95.62 102 HIS A O 1
ATOM 772 N N . VAL A 1 103 ? -10.132 5.454 27.749 1.00 95.38 103 VAL A N 1
ATOM 773 C CA . VAL A 1 103 ? -10.501 5.725 26.350 1.00 95.38 103 VAL A CA 1
ATOM 774 C C . VAL A 1 103 ? -9.726 4.838 25.378 1.00 95.38 103 VAL A C 1
ATOM 776 O O . VAL A 1 103 ? -8.595 4.455 25.620 1.00 95.38 103 VAL A O 1
ATOM 779 N N . SER A 1 104 ? -10.354 4.520 24.248 1.00 95.12 104 SER A N 1
ATOM 780 C CA . SER A 1 104 ? -9.829 3.542 23.274 1.00 95.12 104 SER A CA 1
ATOM 781 C C . SER A 1 104 ? -8.865 4.097 22.224 1.00 95.12 104 SER A C 1
ATOM 783 O O . SER A 1 104 ? -8.318 3.339 21.428 1.00 95.12 104 SER A O 1
ATOM 785 N N . MET A 1 105 ? -8.771 5.425 22.095 1.00 96.62 105 MET A N 1
ATOM 786 C CA . MET A 1 105 ? -8.051 6.100 21.002 1.00 96.62 105 MET A CA 1
ATOM 787 C C . MET A 1 105 ? -8.463 5.648 19.583 1.00 96.62 105 MET A C 1
ATOM 789 O O . MET A 1 105 ? -7.736 5.862 18.612 1.00 96.62 105 MET A O 1
ATOM 793 N N . GLY A 1 106 ? -9.668 5.083 19.415 1.00 95.19 106 GLY A N 1
ATOM 794 C CA . GLY A 1 106 ? -10.090 4.459 18.153 1.00 95.19 106 GLY A CA 1
ATOM 795 C C . GLY A 1 106 ? -10.128 5.392 16.939 1.00 95.19 106 GLY A C 1
ATOM 796 O O . GLY A 1 106 ? -9.891 4.952 15.817 1.00 95.19 106 GLY A O 1
ATOM 797 N N . GLY A 1 107 ? -10.357 6.694 17.141 1.00 94.81 107 GLY A N 1
ATOM 798 C CA . GLY A 1 107 ? -10.252 7.679 16.059 1.00 94.81 107 GLY A CA 1
ATOM 799 C C . GLY A 1 107 ? -8.820 7.843 15.536 1.00 94.81 107 GLY A C 1
ATOM 800 O O . GLY A 1 107 ? -8.622 8.050 14.340 1.00 94.81 107 GLY A O 1
ATOM 801 N N . TRP A 1 108 ? -7.818 7.712 16.410 1.00 95.88 108 TRP A N 1
ATOM 802 C CA . TRP A 1 108 ? -6.410 7.778 16.026 1.00 95.88 108 TRP A CA 1
ATOM 803 C C . TRP A 1 108 ? -5.966 6.499 15.317 1.00 95.88 108 TRP A C 1
ATOM 805 O O . TRP A 1 108 ? -5.341 6.582 14.260 1.00 95.88 108 TRP A O 1
ATOM 815 N N . ALA A 1 109 ? -6.403 5.336 15.814 1.00 97.06 109 ALA A N 1
ATOM 816 C CA . ALA A 1 109 ? -6.193 4.049 15.151 1.00 97.06 109 ALA A CA 1
ATOM 817 C C . ALA A 1 109 ? -6.729 4.069 13.708 1.00 97.06 109 ALA A C 1
ATOM 819 O O . ALA A 1 109 ? -6.010 3.722 12.773 1.00 97.06 109 ALA A O 1
ATOM 820 N N . ALA A 1 110 ? -7.951 4.580 13.503 1.00 96.69 110 ALA A N 1
ATOM 821 C CA . ALA A 1 110 ? -8.555 4.712 12.175 1.00 96.69 110 ALA A CA 1
ATOM 822 C C . ALA A 1 110 ? -7.745 5.617 11.235 1.00 96.69 110 ALA A C 1
ATOM 824 O O . ALA A 1 110 ? -7.507 5.263 10.082 1.00 96.69 110 ALA A O 1
ATOM 825 N N . ARG A 1 111 ? -7.295 6.780 11.725 1.00 97.19 111 ARG A N 1
ATOM 826 C CA . ARG A 1 111 ? -6.503 7.729 10.927 1.00 97.19 111 ARG A CA 1
ATOM 827 C C . ARG A 1 111 ? -5.148 7.155 10.521 1.00 97.19 111 ARG A C 1
ATOM 829 O O . ARG A 1 111 ? -4.744 7.343 9.376 1.00 97.19 111 ARG A O 1
ATOM 836 N N . LYS A 1 112 ? -4.463 6.459 11.435 1.00 97.25 112 LYS A N 1
ATOM 837 C CA . LYS A 1 112 ? -3.191 5.785 11.134 1.00 97.25 112 LYS A CA 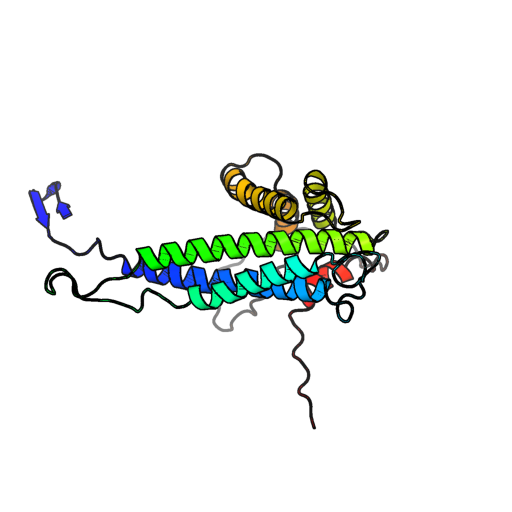1
ATOM 838 C C . LYS A 1 112 ? -3.392 4.668 10.115 1.00 97.25 112 LYS A C 1
ATOM 840 O O . LYS A 1 112 ? -2.663 4.627 9.133 1.00 97.25 112 LYS A O 1
ATOM 845 N N . ALA A 1 113 ? -4.401 3.816 10.308 1.00 97.25 113 ALA A N 1
ATOM 846 C CA . ALA A 1 113 ? -4.704 2.731 9.379 1.00 97.25 113 ALA A CA 1
ATOM 847 C C . ALA A 1 113 ? -4.989 3.250 7.960 1.00 97.25 113 ALA A C 1
ATOM 849 O O . ALA A 1 113 ? -4.433 2.723 7.001 1.00 97.25 113 ALA A O 1
ATOM 850 N N . LEU A 1 114 ? -5.778 4.323 7.825 1.00 97.19 114 LEU A N 1
ATOM 851 C CA . LEU A 1 114 ? -6.050 4.945 6.526 1.00 97.19 114 LEU A CA 1
ATOM 852 C C . LEU A 1 114 ? -4.767 5.461 5.857 1.00 97.19 114 LEU A C 1
ATOM 854 O O . LEU A 1 114 ? -4.524 5.160 4.694 1.00 97.19 114 LEU A O 1
ATOM 858 N N . ARG A 1 115 ? -3.912 6.168 6.608 1.00 98.19 115 ARG A N 1
ATOM 859 C CA . ARG A 1 115 ? -2.626 6.669 6.098 1.00 98.19 115 ARG A CA 1
ATOM 860 C C . ARG A 1 115 ? -1.711 5.535 5.627 1.00 98.19 115 ARG A C 1
ATOM 862 O O . ARG A 1 115 ? -1.109 5.644 4.566 1.00 98.19 115 ARG A O 1
ATOM 869 N N . VAL A 1 116 ? -1.631 4.440 6.387 1.00 98.19 116 VAL A N 1
ATOM 870 C CA . VAL A 1 116 ? -0.842 3.260 5.997 1.00 98.19 116 VAL A CA 1
ATOM 871 C C . VAL A 1 116 ? -1.371 2.659 4.696 1.00 98.19 116 VAL A C 1
ATOM 873 O O . VAL A 1 116 ? -0.574 2.338 3.818 1.00 98.19 116 VAL A O 1
ATOM 876 N N . ILE A 1 117 ? -2.694 2.549 4.537 1.00 96.62 117 ILE A N 1
ATOM 877 C CA . ILE A 1 117 ? -3.316 2.057 3.299 1.00 96.62 117 ILE A CA 1
ATOM 878 C C . ILE A 1 117 ? -2.942 2.951 2.107 1.00 96.62 117 ILE A C 1
ATOM 880 O O . ILE A 1 117 ? -2.499 2.422 1.091 1.00 96.62 117 ILE A O 1
ATOM 884 N N . GLU A 1 118 ? -3.038 4.278 2.243 1.00 96.25 118 GLU A N 1
ATOM 885 C CA . GLU A 1 118 ? -2.646 5.233 1.190 1.00 96.25 118 GLU A CA 1
ATOM 886 C C . GLU A 1 118 ? -1.174 5.046 0.772 1.00 96.25 118 GLU A C 1
ATOM 888 O O . GLU A 1 118 ? -0.852 4.994 -0.415 1.00 96.25 118 GLU A O 1
ATOM 893 N N . HIS A 1 119 ? -0.270 4.877 1.742 1.00 98.06 119 HIS A N 1
ATOM 894 C CA . HIS A 1 119 ? 1.146 4.619 1.465 1.00 98.06 119 HIS A CA 1
ATOM 895 C C . HIS A 1 119 ? 1.365 3.285 0.744 1.00 98.06 119 HIS A C 1
ATOM 897 O O . HIS A 1 119 ? 2.183 3.202 -0.170 1.00 98.06 119 HIS A O 1
ATOM 903 N N . VAL A 1 120 ? 0.639 2.235 1.138 1.00 97.12 120 VAL A N 1
ATOM 904 C CA . VAL A 1 120 ? 0.741 0.909 0.512 1.00 97.12 120 VAL A CA 1
ATOM 905 C C . VAL A 1 120 ? 0.290 0.954 -0.943 1.00 97.12 120 VAL A C 1
ATOM 907 O O . VAL A 1 120 ? 0.963 0.394 -1.805 1.00 97.12 120 VAL A O 1
ATOM 910 N N . GLU A 1 121 ? -0.801 1.655 -1.241 1.00 95.38 121 GLU A N 1
ATOM 911 C CA . GLU A 1 121 ? -1.274 1.837 -2.615 1.00 95.38 121 GLU A CA 1
ATOM 912 C C . GLU A 1 121 ? -0.234 2.541 -3.496 1.00 95.38 121 GLU A C 1
ATOM 914 O O . GLU A 1 121 ? -0.000 2.114 -4.626 1.00 95.38 121 GLU A O 1
ATOM 919 N N . GLN A 1 122 ? 0.423 3.587 -2.983 1.00 97.00 122 GLN A N 1
ATOM 920 C CA . GLN A 1 122 ? 1.472 4.292 -3.724 1.00 97.00 122 GLN A CA 1
ATOM 921 C C . GLN A 1 122 ? 2.701 3.413 -3.978 1.00 97.00 122 GLN A C 1
ATOM 923 O O . GLN A 1 122 ? 3.241 3.415 -5.084 1.00 97.00 122 GLN A O 1
ATOM 928 N N . VAL A 1 123 ? 3.132 2.629 -2.986 1.00 98.06 123 VAL A N 1
ATOM 929 C CA . VAL A 1 123 ? 4.267 1.703 -3.142 1.00 98.06 123 VAL A CA 1
ATOM 930 C C . VAL A 1 123 ? 3.951 0.637 -4.199 1.00 98.06 123 VAL A C 1
ATOM 932 O O . VAL A 1 123 ? 4.770 0.400 -5.086 1.00 98.06 123 VAL A O 1
ATOM 935 N N . LEU A 1 124 ? 2.740 0.071 -4.180 1.00 96.00 124 LEU A N 1
ATOM 936 C CA . LEU A 1 124 ? 2.287 -0.886 -5.195 1.00 96.00 124 LEU A CA 1
ATOM 937 C C . LEU A 1 124 ? 2.192 -0.261 -6.596 1.00 96.00 124 LEU A C 1
ATOM 939 O O . LEU A 1 124 ? 2.518 -0.922 -7.581 1.00 96.00 124 LEU A O 1
ATOM 943 N N . ALA A 1 125 ? 1.795 1.010 -6.708 1.00 96.12 125 ALA A N 1
ATOM 944 C CA . ALA A 1 125 ? 1.787 1.724 -7.986 1.00 96.12 125 ALA A CA 1
ATOM 945 C C . ALA A 1 125 ? 3.204 1.871 -8.570 1.00 96.12 125 ALA A C 1
ATOM 947 O O . ALA A 1 125 ? 3.414 1.647 -9.765 1.00 96.12 125 ALA A O 1
ATOM 948 N N . ILE A 1 126 ? 4.188 2.199 -7.724 1.00 97.62 126 ILE A N 1
ATOM 949 C CA . ILE A 1 126 ? 5.599 2.286 -8.126 1.00 97.62 126 ILE A CA 1
ATOM 950 C C . ILE A 1 126 ? 6.120 0.906 -8.543 1.00 97.62 126 ILE A C 1
ATOM 952 O O . ILE A 1 126 ? 6.785 0.793 -9.574 1.00 97.62 126 ILE A O 1
ATOM 956 N N . GLU A 1 127 ? 5.788 -0.144 -7.788 1.00 97.81 127 GLU A N 1
ATOM 957 C CA . GLU A 1 127 ? 6.147 -1.521 -8.138 1.00 97.81 127 GLU A CA 1
ATOM 958 C C . GLU A 1 127 ? 5.589 -1.919 -9.503 1.00 97.81 127 GLU A C 1
ATOM 960 O O . GLU A 1 127 ? 6.322 -2.454 -10.332 1.00 97.81 127 GLU A O 1
ATOM 965 N N . LEU A 1 128 ? 4.318 -1.620 -9.768 1.00 95.50 128 LEU A N 1
ATOM 966 C CA . LEU A 1 128 ? 3.672 -1.964 -11.028 1.00 95.50 128 LEU A CA 1
ATOM 967 C C . LEU A 1 128 ? 4.341 -1.265 -12.223 1.00 95.50 128 LEU A C 1
ATOM 969 O O . LEU A 1 128 ? 4.565 -1.893 -13.262 1.00 95.50 128 LEU A O 1
ATOM 973 N N . LEU A 1 129 ? 4.723 0.007 -12.067 1.00 96.31 129 LEU A N 1
ATOM 974 C CA . LEU A 1 129 ? 5.488 0.741 -13.078 1.00 96.31 129 LEU A CA 1
ATOM 975 C C . LEU A 1 129 ? 6.873 0.126 -13.311 1.00 96.31 129 LEU A C 1
ATOM 977 O O . LEU A 1 129 ? 7.265 -0.065 -14.466 1.00 96.31 129 LEU A O 1
ATOM 981 N N . ALA A 1 130 ? 7.591 -0.202 -12.234 1.00 96.94 130 ALA A N 1
ATOM 982 C CA . ALA A 1 130 ? 8.910 -0.823 -12.300 1.00 96.94 130 ALA A CA 1
ATOM 983 C C . ALA A 1 130 ? 8.845 -2.213 -12.954 1.00 96.94 130 ALA A C 1
ATOM 985 O O . ALA A 1 130 ? 9.643 -2.524 -13.835 1.00 96.94 130 ALA A O 1
ATOM 986 N N . ALA A 1 131 ? 7.852 -3.030 -12.602 1.00 95.94 131 ALA A N 1
ATOM 987 C CA . ALA A 1 131 ? 7.648 -4.352 -13.185 1.00 95.94 131 ALA A CA 1
ATOM 988 C C . ALA A 1 131 ? 7.350 -4.272 -14.691 1.00 95.94 131 ALA A C 1
ATOM 990 O O . ALA A 1 131 ? 7.965 -4.994 -15.476 1.00 95.94 131 ALA A O 1
ATOM 991 N N . CYS A 1 132 ? 6.473 -3.354 -15.118 1.00 95.19 132 CYS A N 1
ATOM 992 C CA . CYS A 1 132 ? 6.199 -3.139 -16.543 1.00 95.19 132 CYS A CA 1
ATOM 993 C C . CYS A 1 132 ? 7.450 -2.685 -17.303 1.00 95.19 132 CYS A C 1
ATOM 995 O O . CYS A 1 132 ? 7.686 -3.124 -18.427 1.00 95.19 132 CYS A O 1
ATOM 997 N N . GLN A 1 133 ? 8.270 -1.830 -16.688 1.00 95.69 133 GLN A N 1
ATOM 998 C CA . GLN A 1 133 ? 9.535 -1.407 -17.279 1.00 95.69 133 GLN A CA 1
ATOM 999 C C . GLN A 1 133 ? 10.540 -2.567 -17.371 1.00 95.69 133 GLN A C 1
ATOM 1001 O O . GLN A 1 133 ? 11.221 -2.708 -18.382 1.00 95.69 133 GLN A O 1
ATOM 1006 N N . GLY A 1 134 ? 10.602 -3.437 -16.361 1.00 95.12 134 GLY A N 1
ATOM 1007 C CA . GLY A 1 134 ? 11.434 -4.642 -16.388 1.00 95.12 134 GLY A CA 1
ATOM 1008 C C . GLY A 1 134 ? 11.049 -5.608 -17.512 1.00 95.12 134 GLY A C 1
ATOM 1009 O O . GLY A 1 134 ? 11.925 -6.101 -18.218 1.00 95.12 134 GLY A O 1
ATOM 1010 N N . ILE A 1 135 ? 9.745 -5.818 -17.741 1.00 94.31 135 ILE A N 1
ATOM 1011 C CA . ILE A 1 135 ? 9.239 -6.656 -18.845 1.00 94.31 135 ILE A CA 1
ATOM 1012 C C . ILE A 1 135 ? 9.723 -6.137 -20.208 1.00 94.31 135 ILE A C 1
ATOM 1014 O O . ILE A 1 135 ? 10.045 -6.931 -21.091 1.00 94.31 135 ILE A O 1
ATOM 1018 N N . GLU A 1 136 ? 9.821 -4.819 -20.388 1.00 94.00 136 GLU A N 1
ATOM 1019 C CA . GLU A 1 136 ? 10.277 -4.226 -21.651 1.00 94.00 136 GLU A CA 1
ATOM 1020 C C . GLU A 1 136 ? 11.732 -4.536 -21.976 1.00 94.00 136 GLU A C 1
ATOM 1022 O O . GLU A 1 136 ? 12.049 -4.815 -23.132 1.00 94.00 136 GLU A O 1
ATOM 1027 N N . PHE A 1 137 ? 12.603 -4.543 -20.968 1.00 93.88 137 PHE A N 1
ATOM 1028 C CA . PHE A 1 137 ? 14.009 -4.903 -21.150 1.00 93.88 137 PHE A CA 1
ATOM 1029 C C . PHE A 1 137 ? 14.216 -6.380 -21.486 1.00 93.88 137 PHE A C 1
ATOM 1031 O O . PHE A 1 137 ? 15.252 -6.735 -22.039 1.00 93.88 137 PHE A O 1
ATOM 1038 N N . LEU A 1 138 ? 13.232 -7.229 -21.186 1.00 93.75 138 LEU A N 1
ATOM 1039 C CA . LEU A 1 138 ? 13.275 -8.659 -21.476 1.00 93.75 138 LEU A CA 1
ATOM 1040 C C . LEU A 1 138 ? 12.640 -9.018 -22.827 1.00 93.75 138 LEU A C 1
ATOM 1042 O O . LEU A 1 138 ? 12.675 -10.183 -23.226 1.00 93.75 138 LEU A O 1
ATOM 1046 N N . ARG A 1 139 ? 12.069 -8.056 -23.567 1.00 92.56 139 ARG A N 1
ATOM 1047 C CA . ARG A 1 139 ? 11.518 -8.332 -24.904 1.00 92.56 139 ARG A CA 1
ATOM 1048 C C . ARG A 1 139 ? 12.624 -8.862 -25.837 1.00 92.56 139 ARG A C 1
ATOM 1050 O O . ARG A 1 139 ? 13.734 -8.332 -25.819 1.00 92.56 139 ARG A O 1
ATOM 1057 N N . PRO A 1 140 ? 12.345 -9.892 -26.667 1.00 93.88 140 PRO A N 1
ATOM 1058 C CA . PRO A 1 140 ? 11.026 -10.388 -27.085 1.00 93.88 140 PRO A CA 1
ATOM 1059 C C . PRO A 1 140 ? 10.398 -11.474 -26.191 1.00 93.88 140 PRO A C 1
ATOM 1061 O O . PRO A 1 140 ? 9.405 -12.071 -26.601 1.00 93.88 140 PRO A O 1
ATOM 1064 N N . LEU A 1 141 ? 10.935 -11.752 -24.997 1.00 93.31 141 LEU A N 1
ATOM 1065 C CA . LEU A 1 141 ? 10.309 -12.701 -24.074 1.00 93.31 141 LEU A CA 1
ATOM 1066 C C . LEU A 1 141 ? 8.915 -12.209 -23.649 1.00 93.31 141 LEU A C 1
ATOM 1068 O O . LEU A 1 141 ? 8.677 -11.008 -23.479 1.00 93.31 141 LEU A O 1
ATOM 1072 N N . CYS A 1 142 ? 7.996 -13.154 -23.470 1.00 90.38 142 CYS A N 1
ATOM 1073 C CA . CYS A 1 142 ? 6.630 -12.891 -23.028 1.00 90.38 142 CYS A CA 1
ATOM 1074 C C . CYS A 1 142 ? 6.387 -13.524 -21.661 1.00 90.38 142 CYS A C 1
ATOM 1076 O O . CYS A 1 142 ? 6.825 -14.644 -21.396 1.00 90.38 142 CYS A O 1
ATOM 1078 N N . THR A 1 143 ? 5.667 -12.808 -20.802 1.00 88.56 143 THR A N 1
ATOM 1079 C CA . THR A 1 143 ? 5.195 -13.340 -19.525 1.00 88.56 143 THR A 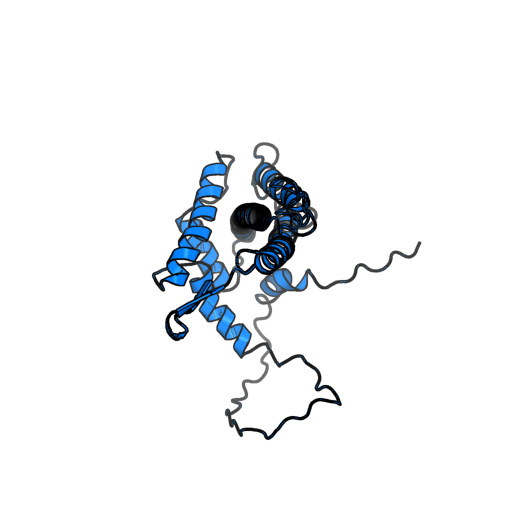CA 1
ATOM 1080 C C . THR A 1 143 ? 3.864 -14.080 -19.711 1.00 88.56 143 THR A C 1
ATOM 1082 O O . THR A 1 143 ? 3.368 -14.282 -20.821 1.00 88.56 143 THR A O 1
ATOM 1085 N N . THR A 1 144 ? 3.278 -14.543 -18.612 1.00 87.62 144 THR A N 1
ATOM 1086 C CA . THR A 1 144 ? 1.991 -15.246 -18.625 1.00 87.62 144 THR A CA 1
ATOM 1087 C C . THR A 1 144 ? 0.860 -14.352 -19.147 1.00 87.62 144 THR A C 1
ATOM 1089 O O . THR A 1 144 ? 0.849 -13.142 -18.923 1.00 87.62 144 THR A O 1
ATOM 1092 N N . THR A 1 145 ? -0.152 -14.953 -19.784 1.00 85.25 145 THR A N 1
ATOM 1093 C CA . THR A 1 145 ? -1.327 -14.241 -20.322 1.00 85.25 145 THR A CA 1
ATOM 1094 C C . THR A 1 145 ? -1.979 -13.229 -19.362 1.00 85.25 145 THR A C 1
ATOM 1096 O O . THR A 1 145 ? -2.287 -12.131 -19.824 1.00 85.25 145 THR A O 1
ATOM 1099 N N . PRO A 1 146 ? -2.227 -13.523 -18.063 1.00 82.00 146 PRO A N 1
ATOM 1100 C CA . PRO A 1 146 ? -2.783 -12.519 -17.151 1.00 82.00 146 PRO A CA 1
ATOM 1101 C C . PRO A 1 146 ? -1.869 -11.307 -16.969 1.00 82.00 146 PRO A C 1
ATOM 1103 O O . PRO A 1 146 ? -2.353 -10.180 -16.974 1.00 82.00 146 PRO A O 1
ATOM 1106 N N . LEU A 1 147 ? -0.561 -11.528 -16.832 1.00 84.12 147 LEU A N 1
ATOM 1107 C CA . LEU A 1 147 ? 0.399 -10.452 -16.601 1.00 84.12 147 LEU A CA 1
ATOM 1108 C C . LEU A 1 147 ? 0.601 -9.586 -17.849 1.00 84.12 147 LEU A C 1
ATOM 1110 O O . LEU A 1 147 ? 0.725 -8.375 -17.710 1.00 84.12 147 LEU A O 1
ATOM 1114 N N . GLU A 1 148 ? 0.543 -10.163 -19.053 1.00 86.81 148 GLU A N 1
ATOM 1115 C CA . GLU A 1 148 ? 0.557 -9.381 -20.301 1.00 86.81 148 GLU A CA 1
ATOM 1116 C C . GLU A 1 148 ? -0.667 -8.458 -20.405 1.00 86.81 148 GLU A C 1
ATOM 1118 O O . GLU A 1 148 ? -0.539 -7.291 -20.754 1.00 86.81 148 GLU A O 1
ATOM 1123 N N . LYS A 1 149 ? -1.857 -8.922 -19.999 1.00 84.19 149 LYS A N 1
ATOM 1124 C CA . LYS A 1 149 ? -3.049 -8.057 -19.974 1.00 84.19 149 LYS A CA 1
ATOM 1125 C C . LYS A 1 149 ? -2.931 -6.913 -18.964 1.00 84.19 149 LYS A C 1
ATOM 1127 O O . LYS A 1 149 ? -3.423 -5.818 -19.222 1.00 84.19 149 LYS A O 1
ATOM 1132 N N . VAL A 1 150 ? -2.311 -7.166 -17.808 1.00 85.94 150 VAL A N 1
ATOM 1133 C CA . VAL A 1 150 ? -2.024 -6.118 -16.815 1.00 85.94 150 VAL A CA 1
ATOM 1134 C C . VAL A 1 150 ? -1.006 -5.122 -17.374 1.00 85.94 150 VAL A C 1
ATOM 1136 O O . VAL A 1 150 ? -1.201 -3.916 -17.239 1.00 85.94 150 VAL A O 1
ATOM 1139 N N . TYR A 1 151 ? 0.035 -5.611 -18.050 1.00 88.94 151 TYR A N 1
ATOM 1140 C CA . TYR A 1 151 ? 1.008 -4.778 -18.751 1.00 88.94 151 TYR A CA 1
ATOM 1141 C C . TYR A 1 151 ? 0.332 -3.873 -19.793 1.00 88.94 151 TYR A C 1
ATOM 1143 O O . TYR A 1 151 ? 0.528 -2.657 -19.760 1.00 88.94 151 TYR A O 1
ATOM 1151 N N . ASP A 1 152 ? -0.524 -4.430 -20.654 1.00 89.25 152 ASP A N 1
ATOM 1152 C CA . ASP A 1 152 ? -1.264 -3.677 -21.674 1.00 89.25 152 ASP A CA 1
ATOM 1153 C C . ASP A 1 152 ? -2.147 -2.585 -21.053 1.00 89.25 152 ASP A C 1
ATOM 1155 O O . ASP A 1 152 ? -2.187 -1.454 -21.544 1.00 89.25 152 ASP A O 1
ATOM 1159 N N . LEU A 1 153 ? -2.821 -2.896 -19.939 1.00 87.38 153 LEU A N 1
ATOM 1160 C CA . LEU A 1 153 ? -3.646 -1.935 -19.208 1.00 87.38 153 LEU A CA 1
ATOM 1161 C C . LEU A 1 153 ? -2.804 -0.770 -18.674 1.00 87.38 153 LEU A C 1
ATOM 1163 O O . LEU A 1 153 ? -3.126 0.390 -18.933 1.00 87.38 153 LEU A O 1
ATOM 1167 N N . VAL A 1 154 ? -1.685 -1.057 -18.003 1.00 90.00 154 VAL A N 1
ATOM 1168 C CA . VAL A 1 154 ? -0.773 -0.019 -17.492 1.00 90.00 154 VAL A CA 1
ATOM 1169 C C . VAL A 1 154 ? -0.222 0.829 -18.638 1.00 90.00 154 VAL A C 1
ATOM 1171 O O . VAL A 1 154 ? -0.158 2.055 -18.520 1.00 90.00 154 VAL A O 1
ATOM 1174 N N . ARG A 1 155 ? 0.135 0.210 -19.770 1.00 92.25 155 ARG A N 1
ATOM 1175 C CA . ARG A 1 155 ? 0.673 0.913 -20.944 1.00 92.25 155 ARG A CA 1
ATOM 1176 C C . ARG A 1 155 ? -0.357 1.694 -21.744 1.00 92.25 155 ARG A C 1
ATOM 1178 O O . ARG A 1 155 ? 0.027 2.637 -22.437 1.00 92.25 155 ARG A O 1
ATOM 1185 N N . SER A 1 156 ? -1.643 1.393 -21.589 1.00 90.62 156 SER A N 1
ATOM 1186 C CA . SER A 1 156 ? -2.717 2.249 -22.102 1.00 90.62 156 SER A CA 1
ATOM 1187 C C . SER A 1 156 ? -2.789 3.603 -21.375 1.00 90.62 156 SER A C 1
ATOM 1189 O O . SER A 1 156 ? -3.195 4.598 -21.976 1.00 90.62 156 SER A O 1
ATOM 1191 N N . THR A 1 157 ? -2.323 3.658 -20.121 1.00 90.19 157 THR A N 1
ATOM 1192 C CA . THR A 1 157 ? -2.350 4.856 -19.267 1.00 90.19 157 THR A CA 1
ATOM 1193 C C . THR A 1 157 ? -1.002 5.580 -19.231 1.00 90.19 157 THR A C 1
ATOM 1195 O O . THR A 1 157 ? -0.946 6.803 -19.359 1.00 90.19 157 THR A O 1
ATOM 1198 N N . VAL A 1 158 ? 0.100 4.840 -19.066 1.00 93.94 158 VAL A N 1
ATOM 1199 C CA . VAL A 1 158 ? 1.451 5.390 -18.881 1.00 93.94 158 VAL A CA 1
ATOM 1200 C C . VAL A 1 158 ? 2.417 4.836 -19.920 1.00 93.94 158 VAL A C 1
ATOM 1202 O O . VAL A 1 158 ? 2.597 3.628 -20.065 1.00 93.94 158 VAL A O 1
ATOM 1205 N N . ARG A 1 159 ? 3.122 5.740 -20.606 1.00 94.62 159 ARG A N 1
ATOM 1206 C CA . ARG A 1 159 ? 4.113 5.381 -21.630 1.00 94.62 159 ARG A CA 1
ATOM 1207 C C . ARG A 1 159 ? 5.374 4.738 -21.020 1.00 94.62 159 ARG A C 1
ATOM 1209 O O . ARG A 1 159 ? 5.766 5.131 -19.920 1.00 94.62 159 ARG A O 1
ATOM 1216 N N . PRO A 1 160 ? 6.074 3.859 -21.761 1.00 94.38 160 PRO A N 1
ATOM 1217 C CA . PRO A 1 160 ? 7.411 3.362 -21.418 1.00 94.38 160 PRO A CA 1
ATOM 1218 C C . PRO A 1 160 ? 8.389 4.437 -20.920 1.00 94.38 160 PRO A C 1
ATOM 1220 O O . PRO A 1 160 ? 8.359 5.591 -21.379 1.00 94.38 160 PRO A O 1
ATOM 1223 N N . TRP A 1 161 ? 9.278 4.074 -19.994 1.00 94.19 161 TRP A N 1
ATOM 1224 C CA . TRP A 1 161 ? 10.294 4.980 -19.453 1.00 94.19 161 TRP A CA 1
ATOM 1225 C C . TRP A 1 161 ? 11.580 4.941 -20.287 1.00 94.19 161 TRP A C 1
ATOM 1227 O O . TRP A 1 161 ? 12.532 4.237 -19.976 1.00 94.19 161 TRP A O 1
ATOM 1237 N N . ILE A 1 162 ? 11.598 5.695 -21.389 1.00 91.81 162 ILE A N 1
ATOM 1238 C CA . ILE A 1 162 ? 12.744 5.712 -22.318 1.00 91.81 162 ILE A CA 1
ATOM 1239 C C . ILE A 1 162 ? 13.833 6.694 -21.861 1.00 91.81 162 ILE A C 1
ATOM 1241 O O . ILE A 1 162 ? 15.013 6.365 -21.900 1.00 91.81 162 ILE A O 1
ATOM 1245 N N . LYS A 1 163 ? 13.431 7.897 -21.435 1.00 93.06 163 LYS A N 1
ATOM 1246 C CA . LYS A 1 163 ? 14.312 8.945 -20.903 1.00 93.06 163 LYS A CA 1
ATOM 1247 C C . LYS A 1 163 ? 13.662 9.595 -19.689 1.00 93.06 163 LYS A C 1
ATOM 1249 O O . LYS A 1 163 ? 12.430 9.572 -19.573 1.00 93.06 163 LYS A O 1
ATOM 1254 N N . ASP A 1 164 ? 14.468 10.260 -18.871 1.00 95.06 164 ASP A N 1
ATOM 1255 C CA . ASP A 1 164 ? 13.972 10.985 -17.708 1.00 95.06 164 ASP A CA 1
ATOM 1256 C C . ASP A 1 164 ? 12.928 12.050 -18.073 1.00 95.06 164 ASP A C 1
ATOM 1258 O O . ASP A 1 164 ? 13.098 12.902 -18.955 1.00 95.06 164 ASP A O 1
ATOM 1262 N N . ARG A 1 165 ? 11.817 11.989 -17.345 1.00 94.62 165 ARG A N 1
ATOM 1263 C CA . ARG A 1 165 ? 10.734 12.969 -17.352 1.00 94.62 165 ARG A CA 1
ATOM 1264 C C . ARG A 1 165 ? 10.220 13.151 -15.929 1.00 94.62 165 ARG A C 1
ATOM 1266 O O . ARG A 1 165 ? 10.692 12.515 -14.992 1.00 94.62 165 ARG A O 1
ATOM 1273 N N . PHE A 1 166 ? 9.238 14.023 -15.753 1.00 94.88 166 PHE A N 1
ATOM 1274 C CA . PHE A 1 166 ? 8.585 14.161 -14.459 1.00 94.88 166 PHE A CA 1
ATOM 1275 C C . PHE A 1 166 ? 7.758 12.900 -14.155 1.00 94.88 166 PHE A C 1
ATOM 1277 O O . PHE A 1 166 ? 6.783 12.639 -14.852 1.00 94.88 166 PHE A O 1
ATOM 1284 N N . MET A 1 167 ? 8.176 12.111 -13.155 1.00 95.25 167 MET A N 1
ATOM 1285 C CA . MET A 1 167 ? 7.588 10.793 -12.858 1.00 95.25 167 MET A CA 1
ATOM 1286 C C . MET A 1 167 ? 6.319 10.859 -11.999 1.00 95.25 167 MET A C 1
ATOM 1288 O O . MET A 1 167 ? 5.478 9.970 -12.084 1.00 95.25 167 MET A O 1
ATOM 1292 N N . ALA A 1 168 ? 6.148 11.902 -11.182 1.00 96.06 168 ALA A N 1
ATOM 1293 C CA . ALA A 1 168 ? 5.021 11.976 -10.248 1.00 96.06 168 ALA A CA 1
ATOM 1294 C C . ALA A 1 168 ? 3.634 11.833 -10.917 1.00 96.06 168 ALA A C 1
ATOM 1296 O O . ALA A 1 168 ? 2.810 11.105 -10.371 1.00 96.06 168 ALA A O 1
ATOM 1297 N N . PRO A 1 169 ? 3.359 12.421 -12.103 1.00 96.62 169 PRO A N 1
ATOM 1298 C CA . PRO A 1 169 ? 2.083 12.229 -12.791 1.00 96.62 169 PRO A CA 1
ATOM 1299 C C . PRO A 1 169 ? 1.850 10.788 -13.250 1.00 96.62 169 PRO A C 1
ATOM 1301 O O . PRO A 1 169 ? 0.707 10.348 -13.294 1.00 96.62 169 PRO A O 1
ATOM 1304 N N . ASP A 1 170 ? 2.916 10.056 -13.581 1.00 95.50 170 ASP A N 1
ATOM 1305 C CA . ASP A 1 170 ? 2.824 8.656 -13.993 1.00 95.50 170 ASP A CA 1
ATOM 1306 C C . ASP A 1 170 ? 2.500 7.761 -12.789 1.00 95.50 170 ASP A C 1
ATOM 1308 O O . ASP A 1 170 ? 1.632 6.894 -12.883 1.00 95.50 170 ASP A O 1
ATOM 1312 N N . ILE A 1 171 ? 3.145 8.013 -11.641 1.00 95.81 171 ILE A N 1
ATOM 1313 C CA . ILE A 1 171 ? 2.843 7.329 -10.373 1.00 95.81 171 ILE A CA 1
ATOM 1314 C C . ILE A 1 171 ? 1.399 7.613 -9.958 1.00 95.81 171 ILE A C 1
ATOM 1316 O O . ILE A 1 171 ? 0.667 6.680 -9.648 1.00 95.81 171 ILE A O 1
ATOM 1320 N N . GLU A 1 172 ? 0.968 8.875 -10.010 1.00 95.69 172 GLU A N 1
ATOM 1321 C CA . GLU A 1 172 ? -0.398 9.281 -9.667 1.00 95.69 172 GLU A CA 1
ATOM 1322 C C . GLU A 1 172 ? -1.437 8.662 -10.612 1.00 95.69 172 GLU A C 1
ATOM 1324 O O . GLU A 1 172 ? -2.501 8.238 -10.175 1.00 95.69 172 GLU A O 1
ATOM 1329 N N . ALA A 1 173 ? -1.145 8.567 -11.912 1.00 93.88 173 ALA A N 1
ATOM 1330 C CA . ALA A 1 173 ? -2.053 7.942 -12.869 1.00 93.88 173 ALA A CA 1
ATOM 1331 C C . ALA A 1 173 ? -2.250 6.445 -12.582 1.00 93.88 173 ALA A C 1
ATOM 1333 O O . ALA A 1 173 ? -3.380 5.961 -12.638 1.00 93.88 173 ALA A O 1
ATOM 1334 N N . VAL A 1 174 ? -1.176 5.724 -12.239 1.00 92.69 174 VAL A N 1
ATOM 1335 C CA . VAL A 1 174 ? -1.257 4.304 -11.855 1.00 92.69 174 VAL A CA 1
ATOM 1336 C C . VAL A 1 174 ? -1.883 4.132 -10.472 1.00 92.69 174 VAL A C 1
ATOM 1338 O O . VAL A 1 174 ? -2.697 3.233 -10.289 1.00 92.69 174 VAL A O 1
ATOM 1341 N 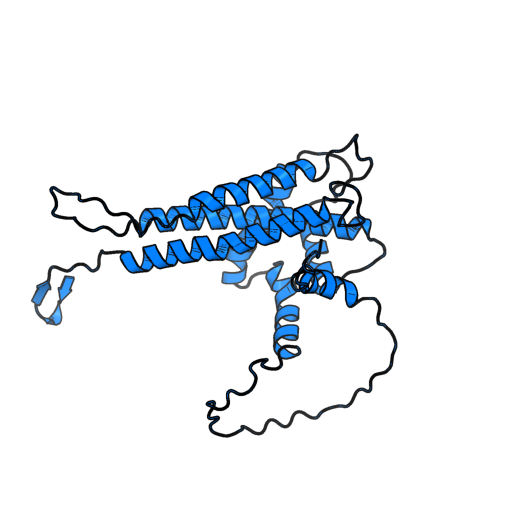N . HIS A 1 175 ? -1.567 4.999 -9.509 1.00 93.25 175 HIS A N 1
ATOM 1342 C CA . HIS A 1 175 ? -2.199 4.993 -8.187 1.00 93.25 175 HIS A CA 1
ATOM 1343 C C . HIS A 1 175 ? -3.708 5.208 -8.299 1.00 93.25 175 HIS A C 1
ATOM 1345 O O . HIS A 1 175 ? -4.479 4.402 -7.782 1.00 93.25 175 HIS A O 1
ATOM 1351 N N . ARG A 1 176 ? -4.141 6.217 -9.063 1.00 91.12 176 ARG A N 1
ATOM 1352 C CA . ARG A 1 176 ? -5.558 6.472 -9.317 1.00 91.12 176 ARG A CA 1
ATOM 1353 C C . ARG A 1 176 ? -6.231 5.298 -10.015 1.00 91.12 176 ARG A C 1
ATOM 1355 O O . ARG A 1 176 ? -7.323 4.935 -9.604 1.00 91.12 176 ARG A O 1
ATOM 1362 N N . MET A 1 177 ? -5.574 4.670 -10.993 1.00 85.75 177 MET A N 1
ATOM 1363 C CA . MET A 1 177 ? -6.074 3.440 -11.614 1.00 85.75 177 MET A CA 1
ATOM 1364 C C . MET A 1 177 ? -6.329 2.365 -10.544 1.00 85.75 177 MET A C 1
ATOM 1366 O O . MET A 1 177 ? -7.448 1.889 -10.431 1.00 85.75 177 MET A O 1
ATOM 1370 N N . LEU A 1 178 ? -5.363 2.077 -9.664 1.00 84.38 178 LEU A N 1
ATOM 1371 C CA . LEU A 1 178 ? -5.531 1.099 -8.575 1.00 84.38 178 LEU A CA 1
ATOM 1372 C C . LEU A 1 178 ? -6.633 1.471 -7.561 1.00 84.38 178 LEU A C 1
ATOM 1374 O O . LEU A 1 178 ? -7.232 0.583 -6.952 1.00 84.38 178 LEU A O 1
ATOM 1378 N N . VAL A 1 179 ? -6.893 2.763 -7.336 1.00 82.19 179 VAL A N 1
ATOM 1379 C CA . VAL A 1 179 ? -7.910 3.246 -6.382 1.00 82.19 179 VAL A CA 1
ATOM 1380 C C . VAL A 1 179 ? -9.309 3.283 -6.998 1.00 82.19 179 VAL A C 1
ATOM 1382 O O . VAL A 1 179 ? -10.256 2.797 -6.378 1.00 82.19 179 VAL A O 1
ATOM 1385 N N . GLU A 1 180 ? -9.460 3.820 -8.210 1.00 73.00 180 GLU A N 1
ATOM 1386 C CA . GLU A 1 180 ? -10.725 3.825 -8.961 1.00 73.00 180 GLU A CA 1
ATOM 1387 C C . GLU A 1 180 ? -11.209 2.383 -9.195 1.00 73.00 180 GLU A C 1
ATOM 1389 O O . GLU A 1 180 ? -12.393 2.085 -9.026 1.00 73.00 180 GLU A O 1
ATOM 1394 N N . GLU A 1 181 ? -10.277 1.449 -9.402 1.00 62.47 181 GLU A N 1
ATOM 1395 C CA . GLU A 1 181 ? -10.534 0.008 -9.447 1.00 62.47 181 GLU A CA 1
ATOM 1396 C C . GLU A 1 181 ? -11.193 -0.556 -8.176 1.00 62.47 181 GLU A C 1
ATOM 1398 O O . GLU A 1 181 ? -12.017 -1.467 -8.279 1.00 62.47 181 GLU A O 1
ATOM 1403 N N . LYS A 1 182 ? -10.891 -0.035 -6.974 1.00 53.25 182 LYS A N 1
ATOM 1404 C CA . LYS A 1 182 ? -11.536 -0.485 -5.719 1.00 53.25 182 LYS A CA 1
ATOM 1405 C C . LYS A 1 182 ? -13.011 -0.093 -5.665 1.00 53.25 182 LYS A C 1
ATOM 1407 O O . LYS A 1 182 ? -13.826 -0.843 -5.125 1.00 53.25 182 LYS A O 1
ATOM 1412 N N . VAL A 1 183 ? -13.351 1.071 -6.218 1.00 49.31 183 VAL A N 1
ATOM 1413 C CA . VAL A 1 183 ? -14.725 1.591 -6.249 1.00 49.31 183 VAL A CA 1
ATOM 1414 C C . VAL A 1 183 ? -15.548 0.859 -7.310 1.00 49.31 183 VAL A C 1
ATOM 1416 O O . VAL A 1 183 ? -16.695 0.499 -7.050 1.00 49.31 183 VAL A O 1
ATOM 1419 N N . GLU A 1 184 ? -14.954 0.557 -8.467 1.00 46.22 184 GLU A N 1
ATOM 1420 C CA . GLU A 1 184 ? -15.637 -0.139 -9.562 1.00 46.22 184 GLU A CA 1
ATOM 1421 C C . GLU A 1 184 ? -15.718 -1.663 -9.376 1.00 46.22 184 GLU A C 1
ATOM 1423 O O . GLU A 1 184 ? -16.728 -2.261 -9.750 1.00 46.22 184 GLU A O 1
ATOM 1428 N N . ALA A 1 185 ? -14.737 -2.309 -8.730 1.00 43.88 185 ALA A N 1
ATOM 1429 C CA . ALA A 1 185 ? -14.818 -3.727 -8.356 1.00 43.88 185 ALA A CA 1
ATOM 1430 C C . ALA A 1 185 ? -15.918 -3.988 -7.311 1.00 43.88 185 ALA A C 1
ATOM 1432 O O . ALA A 1 185 ? -16.625 -4.992 -7.400 1.00 43.88 185 ALA A O 1
ATOM 1433 N N . ALA A 1 186 ? -16.142 -3.047 -6.384 1.00 47.62 186 ALA A N 1
ATOM 1434 C CA . ALA A 1 186 ? -17.300 -3.066 -5.485 1.00 47.62 186 ALA A CA 1
ATOM 1435 C C . ALA A 1 186 ? -18.646 -2.886 -6.226 1.00 47.62 186 ALA A C 1
ATOM 1437 O O . ALA A 1 186 ? -19.701 -3.150 -5.651 1.00 47.62 186 ALA A O 1
ATOM 1438 N N . GLN A 1 187 ? -18.619 -2.447 -7.493 1.00 45.41 187 GLN A N 1
ATOM 1439 C CA . GLN A 1 187 ? -19.786 -2.127 -8.325 1.00 45.41 187 GLN A CA 1
ATOM 1440 C C . GLN A 1 187 ? -19.894 -2.960 -9.626 1.00 45.41 187 GLN A C 1
ATOM 1442 O O . GLN A 1 187 ? -20.820 -2.736 -10.408 1.00 45.41 187 GLN A O 1
ATOM 1447 N N . GLN A 1 188 ? -18.982 -3.912 -9.877 1.00 49.97 188 GLN A N 1
ATOM 1448 C CA . GLN A 1 188 ? -18.930 -4.773 -11.074 1.00 49.97 188 GLN A CA 1
ATOM 1449 C C . GLN A 1 188 ? -19.060 -4.035 -12.426 1.00 49.97 188 GLN A C 1
ATOM 1451 O O . GLN A 1 188 ? -19.818 -4.446 -13.310 1.00 49.97 188 GLN A O 1
ATOM 1456 N N . ARG A 1 189 ? -18.290 -2.958 -12.642 1.00 43.62 189 ARG A N 1
ATOM 1457 C CA . ARG A 1 189 ? -18.148 -2.311 -13.964 1.00 43.62 189 ARG A CA 1
ATOM 1458 C C . ARG A 1 189 ? -16.674 -2.266 -14.415 1.00 43.62 189 ARG A C 1
ATOM 1460 O O . ARG A 1 189 ? -15.775 -2.267 -13.596 1.00 43.62 189 ARG A O 1
ATOM 1467 N N . ARG A 1 190 ? -16.503 -2.399 -15.739 1.00 43.12 190 ARG A N 1
ATOM 1468 C CA . ARG A 1 190 ? -15.299 -2.622 -16.581 1.00 43.12 190 ARG A CA 1
ATOM 1469 C C . ARG A 1 190 ? -13.885 -2.410 -15.982 1.00 43.12 190 ARG A C 1
ATOM 1471 O O . ARG A 1 190 ? -13.523 -1.296 -15.663 1.00 43.12 190 ARG A O 1
ATOM 1478 N N . GLY A 1 191 ? -13.008 -3.398 -16.217 1.00 49.59 191 GLY A N 1
ATOM 1479 C CA . GLY A 1 191 ? -11.647 -3.178 -16.744 1.00 49.59 191 GLY A CA 1
ATOM 1480 C C . GLY A 1 191 ? -10.515 -2.991 -15.730 1.00 49.59 191 GLY A C 1
ATOM 1481 O O . GLY A 1 191 ? -9.653 -2.157 -15.971 1.00 49.59 191 GLY A O 1
ATOM 1482 N N . SER A 1 192 ? -10.493 -3.757 -14.635 1.00 58.31 192 SER A N 1
ATOM 1483 C CA . SER A 1 192 ? -9.479 -3.616 -13.574 1.00 58.31 192 SER A CA 1
ATOM 1484 C C . SER A 1 192 ? -8.308 -4.596 -13.677 1.00 58.31 192 SER A C 1
ATOM 1486 O O . SER A 1 192 ? -8.464 -5.693 -14.216 1.00 58.31 192 SER A O 1
ATOM 1488 N N . VAL A 1 193 ? -7.154 -4.261 -13.081 1.00 58.62 193 VAL A N 1
ATOM 1489 C CA . VAL A 1 193 ? -6.029 -5.202 -12.888 1.00 58.62 193 VAL A CA 1
ATOM 1490 C C . VAL A 1 193 ? -6.498 -6.473 -12.172 1.00 58.62 193 VAL A C 1
ATOM 1492 O O . VAL A 1 193 ? -6.190 -7.588 -12.601 1.00 58.62 193 VAL A O 1
ATOM 1495 N N . LEU A 1 194 ? -7.299 -6.320 -11.112 1.00 59.09 194 LEU A N 1
ATOM 1496 C CA . LEU A 1 194 ? -7.845 -7.455 -10.372 1.00 59.09 194 LEU A CA 1
ATOM 1497 C C . LEU A 1 194 ? -8.850 -8.256 -11.193 1.00 59.09 194 LEU A C 1
ATOM 1499 O O . LEU A 1 194 ? -8.753 -9.467 -11.163 1.00 59.09 194 LEU A O 1
ATOM 1503 N N . GLN A 1 195 ? -9.748 -7.651 -11.972 1.00 64.62 195 GLN A N 1
ATOM 1504 C CA . GLN A 1 195 ? -10.696 -8.384 -12.828 1.00 64.62 195 GLN A CA 1
ATOM 1505 C C . GLN A 1 195 ? -9.999 -9.052 -14.018 1.00 64.62 195 GLN A C 1
ATOM 1507 O O . GLN A 1 195 ? -10.418 -10.116 -14.470 1.00 64.62 195 GLN A O 1
ATOM 1512 N N . VAL A 1 196 ? -8.927 -8.445 -14.532 1.00 66.88 196 VAL A N 1
ATOM 1513 C CA . VAL A 1 196 ? -8.056 -9.052 -15.541 1.00 66.88 196 VAL A CA 1
ATOM 1514 C C . VAL A 1 196 ? -7.395 -10.303 -14.972 1.00 66.88 196 VAL A C 1
ATOM 1516 O O . VAL A 1 196 ? -7.355 -11.323 -15.659 1.00 66.88 196 VAL A O 1
ATOM 1519 N N . ALA A 1 197 ? -6.915 -10.248 -13.727 1.00 67.56 197 ALA A N 1
ATOM 1520 C CA . ALA A 1 197 ? -6.246 -11.361 -13.063 1.00 67.56 197 ALA A CA 1
ATOM 1521 C C . ALA A 1 197 ? -7.218 -12.388 -12.445 1.00 67.56 197 ALA A C 1
ATOM 1523 O O . ALA A 1 197 ? -6.910 -13.576 -12.413 1.00 67.56 197 ALA A O 1
ATOM 1524 N N . GLU A 1 198 ? -8.400 -11.974 -11.995 1.00 70.75 198 GLU A N 1
ATOM 1525 C CA . GLU A 1 198 ? -9.391 -12.751 -11.239 1.00 70.75 198 GLU A CA 1
ATOM 1526 C C . GLU A 1 198 ? -9.795 -14.078 -11.894 1.00 70.75 198 GLU A C 1
ATOM 1528 O O . GLU A 1 198 ? -9.754 -15.097 -11.198 1.00 70.75 198 GLU A O 1
ATOM 1533 N N . PRO A 1 199 ? -10.130 -14.157 -13.199 1.00 73.00 199 PRO A N 1
ATOM 1534 C CA . PRO A 1 199 ? -10.453 -15.441 -13.816 1.00 73.00 199 PRO A CA 1
ATOM 1535 C C . PRO A 1 199 ? -9.264 -16.408 -13.775 1.00 73.00 199 PRO A C 1
ATOM 1537 O O . PRO A 1 199 ? -9.462 -17.618 -13.662 1.00 73.00 199 PRO A O 1
ATOM 1540 N N . TYR A 1 200 ? -8.032 -15.893 -13.799 1.00 71.06 200 TYR A N 1
ATOM 1541 C CA . TYR A 1 200 ? -6.815 -16.698 -13.713 1.00 71.06 200 TYR A CA 1
ATOM 1542 C C . TYR A 1 200 ? -6.491 -17.087 -12.267 1.00 71.06 200 TYR A C 1
ATOM 1544 O O . TYR A 1 200 ? -6.154 -18.242 -12.017 1.00 71.06 200 TY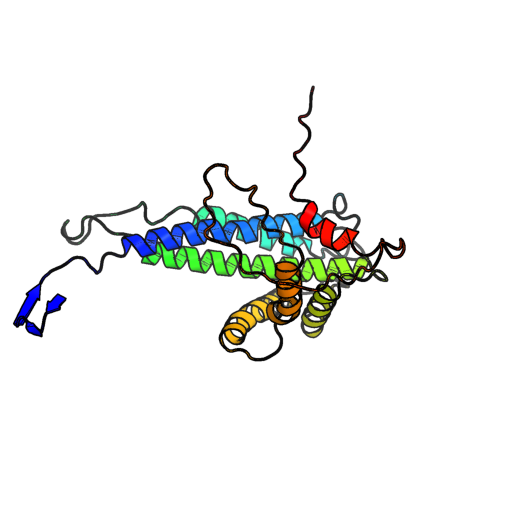R A O 1
ATOM 1552 N N . ILE A 1 201 ? -6.677 -16.174 -11.307 1.00 71.56 201 ILE A N 1
ATOM 1553 C CA . ILE A 1 201 ? -6.542 -16.446 -9.867 1.00 71.56 201 ILE A CA 1
ATOM 1554 C C . ILE A 1 201 ? -7.535 -17.531 -9.438 1.00 71.56 201 ILE A C 1
ATOM 1556 O O . ILE A 1 201 ? -7.166 -18.463 -8.727 1.00 71.56 201 ILE A O 1
ATOM 1560 N N . ASN A 1 202 ? -8.786 -17.448 -9.895 1.00 70.94 202 ASN A N 1
ATOM 1561 C CA . ASN A 1 202 ? -9.809 -18.443 -9.586 1.00 70.94 202 ASN A CA 1
ATOM 1562 C C . ASN A 1 202 ? -9.492 -19.800 -10.227 1.00 70.94 202 ASN A C 1
ATOM 1564 O O . ASN A 1 202 ? -9.651 -20.826 -9.571 1.00 70.94 202 ASN A O 1
ATOM 1568 N N . CYS A 1 203 ? -8.976 -19.823 -11.461 1.00 65.56 203 CYS A N 1
ATOM 1569 C CA . CYS A 1 203 ? -8.489 -21.063 -12.071 1.00 65.56 203 CYS A CA 1
ATOM 1570 C C . CYS A 1 203 ? -7.330 -21.688 -11.280 1.00 65.56 203 CYS A C 1
ATOM 1572 O O . CYS A 1 203 ? -7.340 -22.899 -11.080 1.00 65.56 203 CYS A O 1
ATOM 1574 N N . TYR A 1 204 ? -6.372 -20.883 -10.812 1.00 62.78 204 TYR A N 1
ATOM 1575 C CA . TYR A 1 204 ? -5.257 -21.354 -9.984 1.00 62.78 204 TYR A CA 1
ATOM 1576 C C . TYR A 1 204 ? -5.755 -21.910 -8.643 1.00 62.78 204 TYR A C 1
ATOM 1578 O O . TYR A 1 204 ? -5.418 -23.027 -8.263 1.00 62.78 204 TYR A O 1
ATOM 1586 N N . ARG A 1 205 ? -6.653 -21.186 -7.961 1.00 62.97 205 ARG A N 1
ATOM 1587 C CA . ARG A 1 205 ? -7.254 -21.620 -6.689 1.00 62.97 205 ARG A CA 1
ATOM 1588 C C . ARG A 1 205 ? -7.998 -22.954 -6.813 1.00 62.97 205 ARG A C 1
ATOM 1590 O O . ARG A 1 205 ? -8.008 -23.723 -5.861 1.00 62.97 205 ARG A O 1
ATOM 1597 N N . LEU A 1 206 ? -8.618 -23.218 -7.964 1.00 61.81 206 LEU A N 1
ATOM 1598 C CA . LEU A 1 206 ? -9.378 -24.445 -8.224 1.00 61.81 206 LEU A CA 1
ATOM 1599 C C . LEU A 1 206 ? -8.515 -25.631 -8.684 1.00 61.81 206 LEU A C 1
ATOM 1601 O O . LEU A 1 206 ? -8.961 -26.767 -8.550 1.00 61.81 206 LEU A O 1
ATOM 1605 N N . LYS A 1 207 ? -7.328 -25.390 -9.256 1.00 59.72 207 LYS A N 1
ATOM 1606 C CA . LYS A 1 207 ? -6.469 -26.443 -9.831 1.00 59.72 207 LYS A CA 1
ATOM 1607 C C . LYS A 1 207 ? -5.252 -26.793 -8.973 1.00 59.72 207 LYS A C 1
ATOM 1609 O O . LYS A 1 207 ? -4.899 -27.965 -8.913 1.00 59.72 207 LYS A O 1
ATOM 1614 N N . ASP A 1 208 ? -4.654 -25.811 -8.297 1.00 55.75 208 ASP A N 1
ATOM 1615 C CA . ASP A 1 208 ? -3.311 -25.921 -7.703 1.00 55.75 208 ASP A CA 1
ATOM 1616 C C . ASP A 1 208 ? -3.285 -25.793 -6.170 1.00 55.75 208 ASP A C 1
ATOM 1618 O O . ASP A 1 208 ? -2.214 -25.786 -5.564 1.00 55.75 208 ASP A O 1
ATOM 1622 N N . LEU A 1 209 ? -4.449 -25.733 -5.516 1.00 48.22 209 LEU A N 1
ATOM 1623 C CA . LEU A 1 209 ? -4.571 -25.981 -4.078 1.00 48.22 209 LEU A CA 1
ATOM 1624 C C . LEU A 1 209 ? -5.130 -27.395 -3.857 1.00 48.22 209 LEU A C 1
ATOM 1626 O O . LEU A 1 209 ? -6.320 -27.535 -3.568 1.00 48.22 209 LEU A O 1
ATOM 1630 N N . PRO A 1 210 ? -4.318 -28.469 -3.942 1.00 49.88 210 PRO A N 1
ATOM 1631 C CA . PRO A 1 210 ? -4.602 -29.596 -3.074 1.00 49.88 210 PRO A CA 1
ATOM 1632 C C . PRO A 1 210 ? -4.540 -29.035 -1.654 1.00 49.88 210 PRO A C 1
ATOM 1634 O O . PRO A 1 210 ? -3.582 -28.348 -1.297 1.00 49.88 210 PRO A O 1
ATOM 1637 N N . GLU A 1 211 ? -5.598 -29.237 -0.880 1.00 53.84 211 GLU A N 1
ATOM 1638 C CA . GLU A 1 211 ? -5.691 -28.802 0.506 1.00 53.84 211 GLU A CA 1
ATOM 1639 C C . GLU A 1 211 ? -4.453 -29.315 1.260 1.00 53.84 211 GLU A C 1
ATOM 1641 O O . GLU A 1 211 ? -4.346 -30.484 1.604 1.00 53.84 211 GLU A O 1
ATOM 1646 N N . SER A 1 212 ? -3.445 -28.456 1.432 1.00 45.62 212 SER A N 1
ATOM 1647 C CA . SER A 1 212 ? -2.108 -28.846 1.897 1.00 45.62 212 SER A CA 1
ATOM 1648 C C . SER A 1 212 ? -2.047 -29.036 3.408 1.00 45.62 212 SER A C 1
ATOM 1650 O O . SER A 1 212 ? -0.964 -29.092 3.991 1.00 45.62 212 SER A O 1
ATOM 1652 N N . ARG A 1 213 ? -3.207 -29.152 4.065 1.00 46.19 213 ARG A N 1
ATOM 1653 C CA . ARG A 1 213 ? -3.254 -29.666 5.424 1.00 46.19 213 ARG A CA 1
ATOM 1654 C C . ARG A 1 213 ? -3.003 -31.169 5.341 1.00 46.19 213 ARG A C 1
ATOM 1656 O O . ARG A 1 213 ? -3.872 -31.872 4.837 1.00 46.19 213 ARG A O 1
ATOM 1663 N N . PRO A 1 214 ? -1.866 -31.687 5.841 1.00 47.75 214 PRO A N 1
ATOM 1664 C CA . PRO A 1 214 ? -1.826 -33.100 6.178 1.00 47.75 214 PRO A CA 1
ATOM 1665 C C . PRO A 1 214 ? -3.005 -33.380 7.114 1.00 47.75 214 PRO A C 1
ATOM 1667 O O . PRO A 1 214 ? -3.252 -32.595 8.037 1.00 47.75 214 PRO A O 1
ATOM 1670 N N . ASP A 1 215 ? -3.749 -34.454 6.848 1.00 49.34 215 ASP A N 1
ATOM 1671 C CA . ASP A 1 215 ? -4.831 -34.891 7.724 1.00 49.34 215 ASP A CA 1
ATOM 1672 C C . ASP A 1 215 ? -4.285 -34.981 9.148 1.00 49.34 215 ASP A C 1
ATOM 1674 O O . ASP A 1 215 ? -3.368 -35.752 9.446 1.00 49.34 215 ASP A O 1
ATOM 1678 N N . SER A 1 216 ? -4.810 -34.135 10.036 1.00 45.41 216 SER A N 1
ATOM 1679 C CA . SER A 1 216 ? -4.462 -34.236 11.444 1.00 45.41 216 SER A CA 1
ATOM 1680 C C . SER A 1 216 ? -4.909 -35.615 11.933 1.00 45.41 216 SER A C 1
ATOM 1682 O O . SER A 1 216 ? -6.049 -35.993 11.664 1.00 45.41 216 SER A O 1
ATOM 1684 N N . PRO A 1 217 ? -4.108 -36.349 12.724 1.00 48.59 217 PRO A N 1
ATOM 1685 C CA . PRO A 1 217 ? -4.571 -37.584 13.360 1.00 48.59 217 PRO A CA 1
ATOM 1686 C C . PRO A 1 217 ? -5.769 -37.366 14.312 1.00 48.59 217 PRO A C 1
ATOM 1688 O O . PRO A 1 217 ? -6.366 -38.331 14.779 1.00 48.59 217 PRO A O 1
ATOM 1691 N N . THR A 1 218 ? -6.141 -36.111 14.596 1.00 42.94 218 THR A N 1
ATOM 1692 C CA . THR A 1 218 ? -7.365 -35.714 15.318 1.00 42.94 218 THR A CA 1
ATOM 1693 C C . THR A 1 218 ? -8.504 -35.206 14.423 1.00 42.94 218 THR A C 1
ATOM 1695 O O . THR A 1 218 ? -9.547 -34.813 14.946 1.00 42.94 218 THR A O 1
ATOM 1698 N N . ALA A 1 219 ? -8.350 -35.188 13.096 1.00 44.75 219 ALA A N 1
ATOM 1699 C CA . ALA A 1 219 ? -9.414 -34.784 12.182 1.00 44.75 219 ALA A CA 1
ATOM 1700 C C . ALA A 1 219 ? -10.443 -35.915 12.024 1.00 44.75 219 ALA A C 1
ATOM 1702 O O . ALA A 1 219 ? -10.105 -37.046 11.687 1.00 44.75 219 ALA A O 1
ATOM 1703 N N . CYS A 1 220 ? -11.717 -35.606 12.263 1.00 37.50 220 CYS A N 1
ATOM 1704 C CA . CYS A 1 220 ? -12.831 -36.513 12.011 1.00 37.50 220 CYS A CA 1
ATOM 1705 C C . CYS A 1 220 ? -13.647 -35.946 10.847 1.00 37.50 220 CYS A C 1
ATOM 1707 O O . CYS A 1 220 ? -14.244 -34.876 10.972 1.00 37.50 220 CYS A O 1
ATOM 1709 N N . SER A 1 221 ? -13.641 -36.632 9.706 1.00 48.28 221 SER A N 1
ATOM 1710 C CA . SER A 1 221 ? -14.449 -36.278 8.541 1.00 48.28 221 SER A CA 1
ATOM 1711 C C . SER A 1 221 ? -15.760 -37.069 8.558 1.00 48.28 221 SER A C 1
ATOM 1713 O O . SER A 1 221 ? -15.784 -38.299 8.578 1.00 48.28 221 SER A O 1
ATOM 1715 N N . LEU A 1 222 ? -16.883 -36.351 8.564 1.00 41.72 222 LEU A N 1
ATOM 1716 C CA . LEU A 1 222 ? -18.216 -36.939 8.451 1.00 41.72 222 LEU A CA 1
ATOM 1717 C C . LEU A 1 222 ? -18.554 -37.150 6.969 1.00 41.72 222 LEU A C 1
ATOM 1719 O O . LEU A 1 222 ? -19.151 -36.277 6.355 1.00 41.72 222 LEU A O 1
ATOM 1723 N N . GLY A 1 223 ? -18.179 -38.310 6.419 1.00 35.91 223 GLY A N 1
ATOM 1724 C CA . GLY A 1 223 ? -18.712 -38.862 5.164 1.00 35.91 223 GLY A CA 1
ATOM 1725 C C . GLY A 1 223 ? -18.331 -38.130 3.866 1.00 35.91 223 GLY A C 1
ATOM 1726 O O . GLY A 1 223 ? -18.561 -36.941 3.684 1.00 35.91 223 GLY A O 1
ATOM 1727 N N . SER A 1 224 ? -17.795 -38.870 2.898 1.00 33.75 224 SER A N 1
ATOM 1728 C CA . SER A 1 224 ? -17.499 -38.371 1.550 1.00 33.75 224 SER A CA 1
ATOM 1729 C C . SER A 1 224 ? -18.774 -38.114 0.728 1.00 33.75 224 SER A C 1
ATOM 1731 O O . SER A 1 224 ? -19.595 -39.032 0.627 1.00 33.75 224 SER A O 1
ATOM 1733 N N . PRO A 1 225 ? -18.918 -36.983 0.012 1.00 37.88 225 PRO A N 1
ATOM 1734 C CA . PRO A 1 225 ? -19.739 -36.947 -1.183 1.00 37.88 225 PRO A CA 1
ATOM 1735 C C . PRO A 1 225 ? -18.914 -37.469 -2.365 1.00 37.88 225 PRO A C 1
ATOM 1737 O O . PRO A 1 225 ? -17.845 -36.960 -2.694 1.00 37.88 225 PRO A O 1
ATOM 1740 N N . SER A 1 226 ? -19.429 -38.511 -3.006 1.00 34.62 226 SER A N 1
ATOM 1741 C CA . SER A 1 226 ? -18.964 -39.015 -4.293 1.00 34.62 226 SER A CA 1
ATOM 1742 C C . SER A 1 226 ? -19.008 -37.908 -5.352 1.00 34.62 226 SER A C 1
ATOM 1744 O O . SER A 1 226 ? -20.086 -37.531 -5.810 1.00 34.62 226 SER A O 1
ATOM 1746 N N . LEU A 1 227 ? -17.846 -37.416 -5.777 1.00 33.06 227 LEU A N 1
ATOM 1747 C CA . LEU A 1 227 ? -17.694 -36.610 -6.986 1.00 33.06 227 LEU A CA 1
ATOM 1748 C C . LEU A 1 227 ? -16.836 -37.395 -7.976 1.00 33.06 227 LEU A C 1
ATOM 1750 O O . LEU A 1 227 ? -15.610 -37.372 -7.948 1.00 33.06 227 LEU A O 1
ATOM 1754 N N . SER A 1 228 ? -17.516 -38.129 -8.853 1.00 28.58 228 SER A N 1
ATOM 1755 C CA . SER A 1 228 ? -16.936 -38.674 -10.072 1.00 28.58 228 SER A CA 1
ATOM 1756 C C . SER A 1 228 ? -16.661 -37.523 -11.041 1.00 28.58 228 SER A C 1
ATOM 1758 O O . SER A 1 228 ? -17.573 -37.055 -11.723 1.00 28.58 228 SER A O 1
ATOM 1760 N N . VAL A 1 229 ? -15.412 -37.072 -11.122 1.00 31.88 229 VAL A N 1
ATOM 1761 C CA . VAL A 1 229 ? -14.930 -36.310 -12.280 1.00 31.88 229 VAL A CA 1
ATOM 1762 C C . VAL A 1 229 ? -14.121 -37.282 -13.141 1.00 31.88 229 VAL A C 1
ATOM 1764 O O . VAL A 1 229 ? -13.190 -37.902 -12.625 1.00 31.88 229 VAL A O 1
ATOM 1767 N N . PRO A 1 230 ? -14.468 -37.486 -14.424 1.00 28.56 230 PRO A N 1
ATOM 1768 C CA . PRO A 1 230 ? -13.702 -38.364 -15.291 1.00 28.56 230 PRO A CA 1
ATOM 1769 C C . PRO A 1 230 ? -12.313 -37.760 -15.510 1.00 28.56 230 PRO A C 1
ATOM 1771 O O . PRO A 1 230 ? -12.153 -36.703 -16.118 1.00 28.56 230 PRO A O 1
ATOM 1774 N N . CYS A 1 231 ? -11.311 -38.460 -14.987 1.00 25.39 231 CYS A N 1
ATOM 1775 C CA . CYS A 1 231 ? -9.903 -38.228 -15.249 1.00 25.39 231 CYS A CA 1
ATOM 1776 C C . CYS A 1 231 ? -9.638 -38.566 -16.723 1.00 25.39 231 CYS A C 1
ATOM 1778 O O . CYS A 1 231 ? -9.400 -39.720 -17.079 1.00 25.39 231 CYS A O 1
ATOM 1780 N N . ALA A 1 232 ? -9.743 -37.569 -17.602 1.00 26.31 232 ALA A N 1
ATOM 1781 C CA . ALA A 1 232 ? -9.168 -37.668 -18.931 1.00 26.31 232 ALA A CA 1
ATOM 1782 C C . ALA A 1 232 ? -7.657 -37.485 -18.780 1.00 26.31 232 ALA A C 1
ATOM 1784 O O . ALA A 1 232 ? -7.136 -36.375 -18.697 1.00 26.31 232 ALA A O 1
ATOM 1785 N N . SER A 1 233 ? -6.980 -38.624 -18.697 1.00 27.17 233 SER A N 1
ATOM 1786 C CA . SER A 1 233 ? -5.555 -38.791 -18.920 1.00 27.17 233 SER A CA 1
ATOM 1787 C C . SER A 1 233 ? -5.096 -37.973 -20.131 1.00 27.17 233 SER A C 1
ATOM 1789 O O . SER A 1 233 ? -5.375 -38.350 -21.271 1.00 27.17 233 SER A O 1
ATOM 1791 N N . MET A 1 234 ? -4.353 -36.893 -19.901 1.00 25.02 234 MET A N 1
ATOM 1792 C CA . MET A 1 234 ? -3.424 -36.393 -20.904 1.00 25.02 234 MET A CA 1
ATOM 1793 C C . MET A 1 234 ? -2.022 -36.520 -20.328 1.00 25.02 234 MET A C 1
ATOM 1795 O O . MET A 1 234 ? -1.612 -35.847 -19.387 1.00 25.02 234 MET A O 1
ATOM 1799 N N . ILE A 1 235 ? -1.384 -37.548 -20.864 1.00 24.34 235 ILE A N 1
ATOM 1800 C CA . ILE A 1 235 ? -0.035 -38.017 -20.637 1.00 24.34 235 ILE A CA 1
ATOM 1801 C C . ILE A 1 235 ? 0.938 -36.847 -20.745 1.00 24.34 235 ILE A C 1
ATOM 1803 O O . ILE A 1 235 ? 0.880 -36.063 -21.688 1.00 24.34 235 ILE A O 1
ATOM 1807 N N . LEU A 1 236 ? 1.847 -36.797 -19.775 1.00 27.05 236 LEU A N 1
ATOM 1808 C CA . LEU A 1 236 ? 3.134 -36.119 -19.830 1.00 27.05 236 LEU A CA 1
ATOM 1809 C C . LEU A 1 236 ? 3.816 -36.377 -21.183 1.00 27.05 236 LEU A C 1
ATOM 1811 O O . LEU A 1 236 ? 4.525 -37.369 -21.350 1.00 27.05 236 LEU A O 1
ATOM 1815 N N . THR A 1 237 ? 3.635 -35.478 -22.143 1.00 23.16 237 THR A N 1
ATOM 1816 C CA . THR A 1 237 ? 4.599 -35.291 -23.224 1.00 23.16 237 THR A CA 1
ATOM 1817 C C . THR A 1 237 ? 5.407 -34.051 -22.905 1.00 23.16 237 THR A C 1
ATOM 1819 O O . THR A 1 237 ? 4.898 -32.936 -22.952 1.00 23.16 237 THR A O 1
ATOM 1822 N N . ARG A 1 238 ? 6.671 -34.298 -22.552 1.00 29.86 238 ARG A N 1
ATOM 1823 C CA . ARG A 1 238 ? 7.792 -33.371 -22.704 1.00 29.86 238 ARG A CA 1
ATOM 1824 C C . ARG A 1 238 ? 7.656 -32.598 -24.017 1.00 29.86 238 ARG A C 1
ATOM 1826 O O . ARG A 1 238 ? 7.842 -33.195 -25.070 1.00 29.86 238 ARG A O 1
ATOM 1833 N N . ASP A 1 239 ? 7.299 -31.327 -23.928 1.00 28.75 239 ASP A N 1
ATOM 1834 C CA . ASP A 1 239 ? 7.837 -30.216 -24.718 1.00 28.75 239 ASP A CA 1
ATOM 1835 C C . ASP A 1 239 ? 7.046 -28.949 -24.367 1.00 28.75 239 ASP A C 1
ATOM 1837 O O . ASP A 1 239 ? 5.824 -28.999 -24.244 1.00 28.75 239 ASP A O 1
ATOM 1841 N N . GLN A 1 240 ? 7.757 -27.822 -24.253 1.00 28.02 240 GLN A N 1
ATOM 1842 C CA . GLN A 1 240 ? 7.313 -26.478 -23.825 1.00 28.02 240 GLN A CA 1
ATOM 1843 C C . GLN A 1 240 ? 7.527 -26.107 -22.343 1.00 28.02 240 GLN A C 1
ATOM 1845 O O . GLN A 1 240 ? 6.820 -25.271 -21.782 1.00 28.02 240 GLN A O 1
ATOM 1850 N N . ASP A 1 241 ? 8.584 -26.644 -21.735 1.00 30.92 241 ASP A N 1
ATOM 1851 C CA . ASP A 1 241 ? 9.203 -26.078 -20.532 1.00 30.92 241 ASP A CA 1
ATOM 1852 C C . ASP A 1 241 ? 10.182 -24.954 -20.912 1.00 30.92 241 ASP A C 1
ATOM 1854 O O . ASP A 1 241 ? 11.367 -25.220 -21.029 1.00 30.92 241 ASP A O 1
ATOM 1858 N N . GLU A 1 242 ? 9.713 -23.712 -21.089 1.00 31.67 242 GLU A N 1
ATOM 1859 C CA . GLU A 1 242 ? 10.556 -22.501 -20.888 1.00 31.67 242 GLU A CA 1
ATOM 1860 C C . GLU A 1 2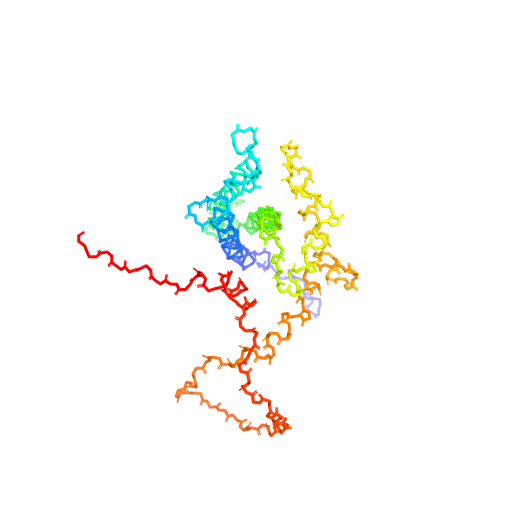42 ? 9.774 -21.274 -20.354 1.00 31.67 242 GLU A C 1
ATOM 1862 O O . GLU A 1 242 ? 10.372 -20.338 -19.833 1.00 31.67 242 GLU A O 1
ATOM 1867 N N . GLY A 1 243 ? 8.433 -21.274 -20.366 1.00 28.31 243 GLY A N 1
ATOM 1868 C CA . GLY A 1 243 ? 7.623 -20.126 -19.907 1.00 28.31 243 GLY A CA 1
ATOM 1869 C C . GLY A 1 243 ? 7.174 -20.146 -18.437 1.00 28.31 243 GLY A C 1
ATOM 1870 O O . GLY A 1 243 ? 6.646 -19.152 -17.939 1.00 28.31 243 GLY A O 1
ATOM 1871 N N . VAL A 1 244 ? 7.357 -21.260 -17.720 1.00 29.92 244 VAL A N 1
ATOM 1872 C CA . VAL A 1 244 ? 6.827 -21.449 -16.349 1.00 29.92 244 VAL A CA 1
ATOM 1873 C C . VAL A 1 244 ? 7.845 -21.062 -15.264 1.00 29.92 244 VAL A C 1
ATOM 1875 O O . VAL A 1 244 ? 7.480 -20.852 -14.108 1.00 29.92 244 VAL A O 1
ATOM 1878 N N . ILE A 1 245 ? 9.114 -20.859 -15.631 1.00 28.59 245 ILE A N 1
ATOM 1879 C CA . ILE A 1 245 ? 10.174 -20.487 -14.681 1.00 28.59 245 ILE A CA 1
ATOM 1880 C C . ILE A 1 245 ? 10.029 -19.027 -14.216 1.00 28.59 245 ILE A C 1
ATOM 1882 O O . ILE A 1 245 ? 10.370 -18.721 -13.080 1.00 28.59 245 ILE A O 1
ATOM 1886 N N . LEU A 1 246 ? 9.439 -18.128 -15.015 1.00 30.59 246 LEU A N 1
ATOM 1887 C CA . LEU A 1 246 ? 9.417 -16.695 -14.688 1.00 30.59 246 LEU A CA 1
ATOM 1888 C C . LEU A 1 246 ? 8.295 -16.289 -13.711 1.00 30.59 246 LEU A C 1
ATOM 1890 O O . LEU A 1 246 ? 8.519 -15.484 -12.811 1.00 30.59 246 LEU A O 1
ATOM 1894 N N . ALA A 1 247 ? 7.102 -16.884 -13.824 1.00 28.80 247 ALA A N 1
ATOM 1895 C CA . ALA A 1 247 ? 6.017 -16.654 -12.858 1.00 28.80 247 ALA A CA 1
ATOM 1896 C C . ALA A 1 247 ? 6.279 -17.369 -11.524 1.00 28.80 247 ALA A C 1
ATOM 1898 O O . ALA A 1 247 ? 5.908 -16.871 -10.461 1.00 28.80 247 ALA A O 1
ATOM 1899 N N . LYS A 1 248 ? 6.990 -18.503 -11.583 1.00 27.05 248 LYS A N 1
ATOM 1900 C CA . LYS A 1 248 ? 7.506 -19.196 -10.409 1.00 27.05 248 LYS A CA 1
ATOM 1901 C C . LYS A 1 248 ? 8.670 -18.425 -9.781 1.00 27.05 248 LYS A C 1
ATOM 1903 O O . LYS A 1 248 ? 8.680 -18.290 -8.575 1.00 27.05 248 LYS A O 1
ATOM 1908 N N . ALA A 1 249 ? 9.552 -17.777 -10.544 1.00 29.94 249 ALA A N 1
ATOM 1909 C CA . ALA A 1 249 ? 10.604 -16.919 -9.985 1.00 29.94 249 ALA A CA 1
ATOM 1910 C C . ALA A 1 249 ? 10.044 -15.731 -9.178 1.00 29.94 249 ALA A C 1
ATOM 1912 O O . ALA A 1 249 ? 10.579 -15.401 -8.128 1.00 29.94 249 ALA A O 1
ATOM 1913 N N . ILE A 1 250 ? 8.927 -15.125 -9.585 1.00 33.84 250 ILE A N 1
ATOM 1914 C CA . ILE A 1 250 ? 8.334 -14.010 -8.824 1.00 33.84 250 ILE A CA 1
ATOM 1915 C C . ILE A 1 250 ? 7.706 -14.481 -7.492 1.00 33.84 250 ILE A C 1
ATOM 1917 O O . ILE A 1 250 ? 7.666 -13.702 -6.540 1.00 33.84 250 ILE A O 1
ATOM 1921 N N . ASN A 1 251 ? 7.283 -15.750 -7.386 1.00 29.42 251 ASN A N 1
ATOM 1922 C CA . ASN A 1 251 ? 6.627 -16.305 -6.190 1.00 29.42 251 ASN A CA 1
ATOM 1923 C C . ASN A 1 251 ? 7.510 -17.256 -5.341 1.00 29.42 251 ASN A C 1
ATOM 1925 O O . ASN A 1 251 ? 7.265 -17.382 -4.148 1.00 29.42 251 ASN A O 1
ATOM 1929 N N . ASP A 1 252 ? 8.550 -17.880 -5.907 1.00 29.11 252 ASP A N 1
ATOM 1930 C CA . ASP A 1 252 ? 9.453 -18.844 -5.243 1.00 29.11 252 ASP A CA 1
ATOM 1931 C C . ASP A 1 252 ? 10.760 -18.210 -4.735 1.00 29.11 252 ASP A C 1
ATOM 1933 O O . ASP A 1 252 ? 11.502 -18.835 -3.975 1.00 29.11 252 ASP A O 1
ATOM 1937 N N . ILE A 1 253 ? 11.053 -16.952 -5.086 1.00 35.97 253 ILE A N 1
ATOM 1938 C CA . ILE A 1 253 ? 12.214 -16.218 -4.544 1.00 35.97 253 ILE A CA 1
ATOM 1939 C C . ILE A 1 253 ? 12.062 -15.910 -3.032 1.00 35.97 253 ILE A C 1
ATOM 1941 O O . ILE A 1 253 ? 13.027 -15.517 -2.379 1.00 35.97 253 ILE A O 1
ATOM 1945 N N . THR A 1 254 ? 10.892 -16.145 -2.431 1.00 36.62 254 THR A N 1
ATOM 1946 C CA . THR A 1 254 ? 10.593 -15.886 -1.008 1.00 36.62 254 THR A CA 1
ATOM 1947 C C . THR A 1 254 ? 10.785 -17.084 -0.063 1.00 36.62 254 THR A C 1
ATOM 1949 O O . THR A 1 254 ? 10.565 -16.921 1.136 1.00 36.62 254 THR A O 1
ATOM 1952 N N . LEU A 1 255 ? 11.212 -18.267 -0.537 1.00 29.77 255 LEU A N 1
ATOM 1953 C CA . LEU A 1 255 ? 11.262 -19.490 0.296 1.00 29.77 255 LEU A CA 1
ATOM 1954 C C . LEU A 1 255 ? 12.634 -20.177 0.447 1.00 29.77 255 LEU A C 1
ATOM 1956 O O . LEU A 1 255 ? 12.690 -21.299 0.951 1.00 29.77 255 LEU A O 1
ATOM 1960 N N . TYR A 1 256 ? 13.753 -19.528 0.111 1.00 25.11 256 TYR A N 1
ATOM 1961 C CA . TYR A 1 256 ? 15.073 -20.073 0.464 1.00 25.11 256 TYR A CA 1
ATOM 1962 C C . TYR A 1 256 ? 15.559 -19.562 1.833 1.00 25.11 256 TYR A C 1
ATOM 1964 O O . TYR A 1 256 ? 15.770 -18.357 1.986 1.00 25.11 256 TYR A O 1
ATOM 1972 N N . PRO A 1 257 ? 15.806 -20.440 2.827 1.00 32.84 257 PRO A N 1
ATOM 1973 C CA . PRO A 1 257 ? 16.596 -20.062 3.988 1.00 32.84 257 PRO A CA 1
ATOM 1974 C C . PRO A 1 257 ? 18.043 -19.834 3.533 1.00 32.84 257 PRO A C 1
ATOM 1976 O O . PRO A 1 257 ? 18.645 -20.691 2.884 1.00 32.84 257 PRO A O 1
ATOM 1979 N N . LEU A 1 258 ? 18.598 -18.667 3.868 1.00 32.91 258 LEU A N 1
ATOM 1980 C CA . LEU A 1 258 ? 20.028 -18.383 3.740 1.00 32.91 258 LEU A CA 1
ATOM 1981 C C . LEU A 1 258 ? 20.827 -19.524 4.405 1.00 32.91 258 LEU A C 1
ATOM 1983 O O . LEU A 1 258 ? 20.538 -19.852 5.560 1.00 32.91 258 LEU A O 1
ATOM 1987 N N . PRO A 1 259 ? 21.821 -20.137 3.734 1.00 30.95 259 PRO A N 1
ATOM 1988 C CA . PRO A 1 259 ? 22.695 -21.089 4.398 1.00 30.95 259 PRO A CA 1
ATOM 1989 C C . PRO A 1 259 ? 23.470 -20.350 5.489 1.00 30.95 259 PRO A C 1
ATOM 1991 O O . PRO A 1 259 ? 24.076 -19.307 5.240 1.00 30.95 259 PRO A O 1
ATOM 1994 N N . ALA A 1 260 ? 23.425 -20.892 6.706 1.00 35.91 260 ALA A N 1
ATOM 1995 C CA . ALA A 1 260 ? 24.255 -20.446 7.812 1.00 35.91 260 ALA A CA 1
ATOM 1996 C C . ALA A 1 260 ? 25.718 -20.417 7.349 1.00 35.91 260 ALA A C 1
ATOM 1998 O O . ALA A 1 260 ? 26.292 -21.456 7.015 1.00 35.91 260 ALA A O 1
ATOM 1999 N N . ALA A 1 261 ? 26.304 -19.222 7.296 1.00 30.17 261 ALA A N 1
ATOM 2000 C CA . ALA A 1 261 ? 27.725 -19.066 7.057 1.00 30.17 261 ALA A CA 1
ATOM 2001 C C . ALA A 1 261 ? 28.474 -19.657 8.256 1.00 30.17 261 ALA A C 1
ATOM 2003 O O . ALA A 1 261 ? 28.472 -19.102 9.353 1.00 30.17 261 ALA A O 1
ATOM 2004 N N . ALA A 1 262 ? 29.075 -20.822 8.038 1.00 33.31 262 ALA A N 1
ATOM 2005 C CA . ALA A 1 262 ? 30.160 -21.325 8.852 1.00 33.31 262 ALA A CA 1
ATOM 2006 C C . ALA A 1 262 ? 31.447 -20.616 8.413 1.00 33.31 262 ALA A C 1
ATOM 2008 O O . ALA A 1 262 ? 31.956 -20.914 7.332 1.00 33.31 262 ALA A O 1
ATOM 2009 N N . GLN A 1 263 ? 31.922 -19.677 9.236 1.00 34.75 263 GLN A N 1
ATOM 2010 C CA . GLN A 1 263 ? 33.324 -19.414 9.607 1.00 34.75 263 GLN A CA 1
ATOM 2011 C C . GLN A 1 263 ? 33.402 -18.152 10.466 1.00 34.75 263 GLN A C 1
ATOM 2013 O O . GLN A 1 263 ? 32.873 -17.107 10.029 1.00 34.75 263 GLN A O 1
#

Radius of gyration: 25.05 Å; chains: 1; bounding box: 74×54×63 Å

Sequence (263 aa):
MVFYERGETISGGNFQREYPAKVLDYLAIGVHELAAISERRIERLCNPSLSELPAFLVNEGGLNSGFMVAHCTAASLVSENKCLCHPSSVDSLSTSAATEDHVSMGGWAARKALRVIEHVEQVLAIELLAACQGIEFLRPLCTTTPLEKVYDLVRSTVRPWIKDRFMAPDIEAVHRMLVEEKVEAAQQRRGSVLQVAEPYINCYRLKDLPESRPDSPTACSLGSPSLSVPCASMILTRDQDEGVILAKAINDITLYPLPAAAQ

InterPro domains:
  IPR001106 Aromatic amino acid lyase [PF00221] (5-155)
  IPR001106 Aromatic amino acid lyase [PTHR10362] (1-166)
  IPR008948 L-Aspartase-like [SSF48557] (1-184)

Foldseek 3Di:
DQDPVVRDDDDDDPVACQPLLVVLLVLLVVLLVLLVVLLVLQVQLQDCVRLVAPHLLEPPPPQFPHCVVVSVLSVVLSVVSVVLSPRPQVDAPADPPNPCHGHRCSVSSNVSSVSSNLSSLLSVLSSLLSVLSSVVRVPPDDADQLNVLSSVLLCVQDPHCHGDDDCVVSSVSSSVLQVVCVVCVVVVDDDHSCVSCVVVVVVCVVPPDPPPPDQDPPDDDDDDDDDDDDPPDDDDDDDDPDRPVPVCCVVVVPPDDDPPDDD

Organism: Petromyzon marinus (NCBI:txid7757)